Protein AF-A0A538NIA9-F1 (afdb_monomer)

Solvent-accessible surface area (backbone atoms only — not comparable to full-atom values): 10017 Å² total; per-residue (Å²): 138,81,83,81,74,69,55,60,68,59,54,49,49,50,50,51,51,46,49,51,51,24,51,52,50,20,51,52,53,39,53,52,34,58,75,68,68,42,82,85,68,44,65,68,56,37,38,53,54,29,45,55,52,41,53,51,45,63,62,47,46,62,54,48,52,53,49,48,67,73,53,66,77,50,78,76,71,70,52,65,76,64,49,59,64,47,55,62,48,45,53,48,51,21,51,51,49,46,52,52,47,53,53,51,49,47,69,77,29,68,67,52,36,71,77,30,82,47,70,67,5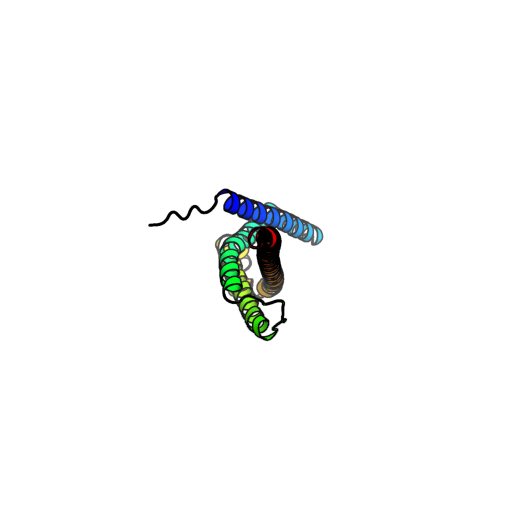7,48,42,70,71,46,42,68,65,50,36,54,53,35,42,51,51,50,50,51,51,52,51,53,53,48,54,50,52,50,52,52,53,49,53,53,48,53,53,51,52,53,51,51,53,50,50,50,54,54,52,60,65,47,55,69,72,76,77,116

Mean predicted aligned error: 12.66 Å

Foldseek 3Di:
DDDPPVVVVVVVVLVVVLLVVLLVQLVVVVVVCVVVVVPVCDSVNSSVLSVLLSVLVVVCLVVLLVVCVVLPQPVVVRPVVSVVVVVVVLLVSLLVSLVVSLVVCCVVPVVNCVVPVDSVVSCVVCVVVSSVVSSVVSVVSSVVSNVVVVVVVVVVVVVVVVVVVVVVVVVVVCVVVVVD

Radius of gyration: 24.02 Å; Cα contacts (8 Å, |Δi|>4): 86; chains: 1; bounding box: 69×44×70 Å

pLDDT: mean 71.38, std 9.99, range [35.0, 88.0]

Secondary structure (DSSP, 8-state):
-------HHHHHHHHHHHHHHHHHHHHHHHHHHHHTT-TT--HHHHHHHHHHHHHHHHHHHHHHHHHHHHS---BTTB-HHHHTTHHHHHHHHHHHHHHHHHHHHHHH-HHHHHH-SSHHHHHHHHHHHHHHHHHHHHHHHHHHHHHHHHHHHHHHHHHHHHHHHHHHHHHHHHGGGG--

Sequence (180 aa):
MGNLKINWRRAALLFGGWTLVSVIFAAISYAAAIGENNKEFGFVSALRLNLVQFYLWAILAPLLFRFSRRFPIEFRPLNLRNLLPYFPALISFAGIHQAIHLTVLWSITPRLRRQFPALIDCYRAYFGFGFYIDLIIASLIVIAVHALLYYQNFRASELAQSSLKAQLAQAQLRIPSLLS

Structure (mmCIF, N/CA/C/O backbone):
data_AF-A0A538NIA9-F1
#
_entry.id   AF-A0A538NIA9-F1
#
loop_
_atom_site.group_PDB
_atom_site.id
_atom_site.type_symbol
_atom_site.label_atom_id
_atom_site.label_alt_id
_atom_site.label_comp_id
_atom_site.label_asym_id
_atom_site.label_entity_id
_atom_site.label_seq_id
_atom_site.pdbx_PDB_ins_code
_atom_site.Cartn_x
_atom_site.Cartn_y
_atom_site.Cartn_z
_atom_site.occupancy
_atom_site.B_iso_or_equiv
_atom_site.auth_seq_id
_atom_site.auth_comp_id
_atom_site.auth_asym_id
_atom_site.auth_atom_id
_atom_site.pdbx_PDB_model_num
ATOM 1 N N . MET A 1 1 ? -17.513 -27.092 7.061 1.00 35.00 1 MET A N 1
ATOM 2 C CA . MET A 1 1 ? -16.696 -26.137 6.276 1.00 35.00 1 MET A CA 1
ATOM 3 C C . MET A 1 1 ? -17.494 -24.848 6.116 1.00 35.00 1 MET A C 1
ATOM 5 O O . MET A 1 1 ? -18.433 -24.808 5.335 1.00 35.00 1 MET A O 1
ATOM 9 N N . GLY A 1 2 ? -17.235 -23.854 6.971 1.00 35.66 2 GLY A N 1
ATOM 10 C CA . GLY A 1 2 ? -18.033 -22.627 7.063 1.00 35.66 2 GLY A CA 1
ATOM 11 C C . GLY A 1 2 ? -17.741 -21.660 5.917 1.00 35.66 2 GLY A C 1
ATOM 12 O O . GLY A 1 2 ? -16.588 -21.322 5.668 1.00 35.66 2 GLY A O 1
ATOM 13 N N . ASN A 1 3 ? -18.800 -21.226 5.236 1.00 37.06 3 ASN A N 1
ATOM 14 C CA . ASN A 1 3 ? -18.791 -20.239 4.161 1.00 37.06 3 ASN A CA 1
ATOM 15 C C . ASN A 1 3 ? -18.048 -18.949 4.568 1.00 37.06 3 ASN A C 1
ATOM 17 O O . ASN A 1 3 ? -18.612 -18.087 5.246 1.00 37.06 3 ASN A O 1
ATOM 21 N N . LEU A 1 4 ? -16.817 -18.766 4.079 1.00 45.28 4 LEU A N 1
ATOM 22 C CA . LEU A 1 4 ? -16.217 -17.443 3.911 1.00 45.28 4 LEU A CA 1
ATOM 23 C C . LEU A 1 4 ? -17.011 -16.703 2.823 1.00 45.28 4 LEU A C 1
ATOM 25 O O . LEU A 1 4 ? -16.588 -16.628 1.671 1.00 45.28 4 LEU A O 1
ATOM 29 N N . LYS A 1 5 ? -18.168 -16.125 3.169 1.00 45.38 5 LYS A N 1
ATOM 30 C CA . LYS A 1 5 ? -18.757 -15.052 2.357 1.00 45.38 5 LYS A CA 1
ATOM 31 C C . LYS A 1 5 ? -17.847 -13.831 2.499 1.00 45.38 5 LYS A C 1
ATOM 33 O O . LYS A 1 5 ? -18.116 -12.917 3.274 1.00 45.38 5 LYS A O 1
ATOM 38 N N . ILE A 1 6 ? -16.717 -13.847 1.790 1.00 58.56 6 ILE A N 1
ATOM 39 C CA . ILE A 1 6 ? -15.931 -12.649 1.511 1.00 58.56 6 ILE A CA 1
ATOM 40 C C . ILE A 1 6 ? -16.921 -11.690 0.861 1.00 58.56 6 ILE A C 1
ATOM 42 O O . ILE A 1 6 ? -17.412 -11.945 -0.235 1.00 58.56 6 ILE A O 1
ATOM 46 N N . ASN A 1 7 ? -17.308 -10.647 1.597 1.00 65.00 7 ASN A N 1
ATOM 47 C CA . ASN A 1 7 ? -1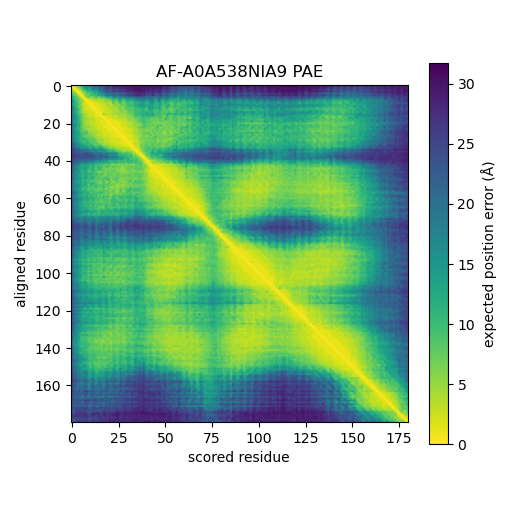8.282 -9.664 1.145 1.00 65.00 7 ASN A CA 1
ATOM 48 C C . ASN A 1 7 ? -17.757 -9.032 -0.145 1.00 65.00 7 ASN A C 1
ATOM 50 O O . ASN A 1 7 ? -16.958 -8.101 -0.092 1.00 65.00 7 ASN A O 1
ATOM 54 N N . TRP A 1 8 ? -18.209 -9.533 -1.294 1.00 62.28 8 TRP A N 1
ATOM 55 C CA . TRP A 1 8 ? -17.728 -9.136 -2.617 1.00 62.28 8 TRP A CA 1
ATOM 56 C C . TRP A 1 8 ? -17.838 -7.626 -2.835 1.00 62.28 8 TRP A C 1
ATOM 58 O O . TRP A 1 8 ? -16.978 -7.021 -3.452 1.00 62.28 8 TRP A O 1
ATOM 68 N N . ARG A 1 9 ? -18.839 -6.985 -2.218 1.00 67.69 9 ARG A N 1
ATOM 69 C CA . ARG A 1 9 ? 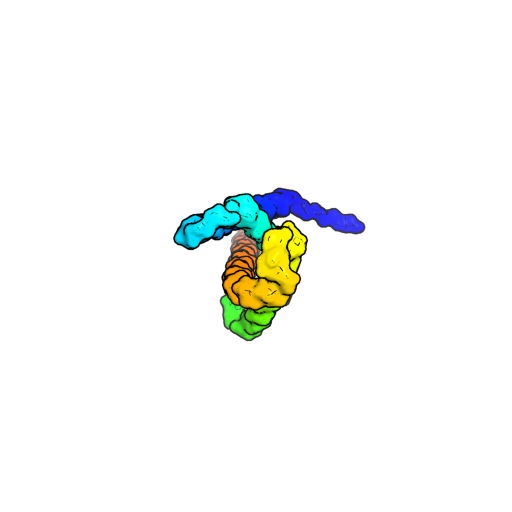-18.975 -5.522 -2.166 1.00 67.69 9 ARG A CA 1
ATOM 70 C C . ARG A 1 9 ? -17.811 -4.832 -1.450 1.00 67.69 9 ARG A C 1
ATOM 72 O O . ARG A 1 9 ? -17.335 -3.810 -1.917 1.00 67.69 9 ARG A O 1
ATOM 79 N N . ARG A 1 10 ? -17.330 -5.386 -0.332 1.00 65.06 10 ARG A N 1
ATOM 80 C CA . ARG A 1 10 ? -16.144 -4.869 0.373 1.00 65.06 10 ARG A CA 1
ATOM 81 C C . ARG A 1 10 ? -14.879 -5.113 -0.439 1.00 65.06 10 ARG A C 1
ATOM 83 O O . ARG A 1 10 ? -14.049 -4.220 -0.510 1.00 65.06 10 ARG A O 1
ATOM 90 N N . ALA A 1 11 ? -14.758 -6.280 -1.072 1.00 65.81 11 ALA A N 1
ATOM 91 C CA . ALA A 1 11 ? -13.650 -6.563 -1.978 1.00 65.81 11 ALA A CA 1
ATOM 92 C C . ALA A 1 11 ? -13.646 -5.592 -3.171 1.00 65.81 11 ALA A C 1
ATOM 94 O O . ALA A 1 11 ? -12.610 -5.018 -3.465 1.00 65.81 11 ALA A O 1
ATOM 95 N N . ALA A 1 12 ? -14.804 -5.328 -3.783 1.00 69.75 12 ALA A N 1
ATOM 96 C CA . ALA A 1 12 ? -14.960 -4.384 -4.887 1.00 69.75 12 ALA A CA 1
ATOM 97 C C . ALA A 1 12 ? -14.698 -2.929 -4.472 1.00 69.75 12 ALA A C 1
ATOM 99 O O . ALA A 1 12 ? -14.074 -2.195 -5.226 1.00 69.75 12 ALA A O 1
ATOM 100 N N . LEU A 1 13 ? -15.117 -2.510 -3.273 1.00 73.88 13 LEU A N 1
ATOM 101 C CA . LEU A 1 13 ? -14.798 -1.179 -2.742 1.00 73.88 13 LEU A CA 1
ATOM 102 C C . LEU A 1 13 ? -13.305 -1.024 -2.446 1.00 73.88 13 LEU A C 1
ATOM 104 O O . LEU A 1 13 ? -12.731 0.012 -2.764 1.00 73.88 13 LEU A O 1
ATOM 108 N N . LEU A 1 14 ? -12.671 -2.052 -1.875 1.00 68.81 14 LEU A N 1
ATOM 109 C CA . LEU A 1 14 ? -11.222 -2.069 -1.676 1.00 68.81 14 LEU A CA 1
ATOM 110 C C . LEU A 1 14 ? -10.506 -2.005 -3.023 1.00 68.81 14 LEU A C 1
ATOM 112 O O . LEU A 1 14 ? -9.641 -1.161 -3.213 1.00 68.81 14 LEU A O 1
ATOM 116 N N . PHE A 1 15 ? -10.908 -2.848 -3.968 1.00 70.94 15 PHE A N 1
ATOM 117 C CA . PHE A 1 15 ? -10.342 -2.899 -5.309 1.00 70.94 15 PHE A CA 1
ATOM 118 C C . PHE A 1 15 ? -10.503 -1.563 -6.039 1.00 70.94 15 PHE A C 1
ATOM 120 O O . PHE A 1 15 ? -9.528 -1.023 -6.550 1.00 70.94 15 PHE A O 1
ATOM 127 N N . GLY A 1 16 ? -11.704 -0.982 -6.024 1.00 72.62 16 GLY A N 1
ATOM 128 C CA . GLY A 1 16 ? -11.986 0.329 -6.608 1.00 72.62 16 GLY A CA 1
ATOM 129 C C . GLY A 1 16 ? -11.195 1.450 -5.936 1.00 72.62 16 GLY A C 1
ATOM 130 O O . GLY A 1 16 ? -10.625 2.285 -6.631 1.00 72.62 16 GLY A O 1
ATOM 131 N N . GLY A 1 17 ? -11.079 1.425 -4.605 1.00 74.19 17 GLY A N 1
ATOM 132 C CA . GLY A 1 17 ? -10.255 2.367 -3.847 1.00 74.19 17 GLY A CA 1
ATOM 133 C C . GLY A 1 17 ? -8.778 2.284 -4.230 1.00 74.19 17 GLY A C 1
ATOM 134 O O . GLY A 1 17 ? -8.184 3.297 -4.587 1.00 74.19 17 GLY A O 1
ATOM 135 N N . TRP A 1 18 ? -8.200 1.079 -4.250 1.00 71.50 18 TRP A N 1
ATOM 136 C CA . TRP A 1 18 ? -6.813 0.856 -4.677 1.00 71.50 18 TRP A CA 1
ATOM 137 C C . TRP A 1 18 ? -6.583 1.253 -6.137 1.00 71.50 18 TRP A C 1
ATOM 139 O O . TRP A 1 18 ? -5.550 1.837 -6.459 1.00 71.50 18 TRP A O 1
ATOM 149 N N . THR A 1 19 ? -7.561 1.004 -7.010 1.00 72.06 19 THR A N 1
ATOM 150 C CA . THR A 1 19 ? -7.493 1.410 -8.421 1.00 72.06 19 THR A CA 1
ATOM 151 C C . THR A 1 19 ? -7.502 2.933 -8.551 1.00 72.06 19 THR A C 1
ATOM 153 O O . THR A 1 19 ? -6.698 3.484 -9.295 1.00 72.06 19 THR A O 1
ATOM 156 N N . LEU A 1 20 ? -8.354 3.631 -7.794 1.00 74.00 20 LEU A N 1
ATOM 157 C CA . LEU A 1 20 ? -8.413 5.093 -7.802 1.00 74.00 20 LEU A CA 1
ATOM 158 C C . LEU A 1 20 ? -7.099 5.708 -7.308 1.00 74.00 20 LEU A C 1
ATOM 160 O O . LEU A 1 20 ? -6.560 6.599 -7.962 1.00 74.00 20 LEU A O 1
ATOM 164 N N . VAL A 1 21 ? -6.551 5.196 -6.201 1.00 74.81 21 VAL A N 1
ATOM 165 C CA . VAL A 1 21 ? -5.247 5.637 -5.682 1.00 74.81 21 VAL A CA 1
ATOM 166 C C . VAL A 1 21 ? -4.153 5.395 -6.726 1.00 74.81 21 VAL A C 1
ATOM 168 O O . VAL A 1 21 ? -3.361 6.298 -6.994 1.00 74.81 21 VAL A O 1
ATOM 171 N N . SER A 1 22 ? -4.164 4.237 -7.393 1.00 73.00 22 SER A N 1
ATOM 172 C CA . SER A 1 22 ? -3.225 3.930 -8.475 1.00 73.00 22 SER A CA 1
ATOM 173 C C . SER A 1 22 ? -3.318 4.889 -9.652 1.00 73.00 22 SER A C 1
ATOM 175 O O . SER A 1 22 ? -2.287 5.240 -10.221 1.00 73.00 22 SER A O 1
ATOM 177 N N . VAL A 1 23 ? -4.523 5.302 -10.040 1.00 73.56 23 VAL A N 1
ATOM 178 C CA . VAL A 1 23 ? -4.724 6.243 -11.149 1.00 73.56 23 VAL A CA 1
ATOM 179 C C . VAL A 1 23 ? -4.256 7.646 -10.763 1.00 73.56 23 VAL A C 1
ATOM 181 O O . VAL A 1 23 ? -3.581 8.297 -11.558 1.00 73.56 23 VAL A O 1
ATOM 184 N N . ILE A 1 24 ? -4.547 8.093 -9.537 1.00 78.81 24 ILE A N 1
ATOM 185 C CA . ILE A 1 24 ? -4.093 9.396 -9.027 1.00 78.81 24 ILE A CA 1
ATOM 186 C C . ILE A 1 24 ? -2.565 9.445 -8.988 1.00 78.81 24 ILE A C 1
ATOM 188 O O . ILE A 1 24 ? -1.965 10.376 -9.520 1.00 78.81 24 ILE A O 1
ATOM 192 N N . PHE A 1 25 ? -1.921 8.427 -8.418 1.00 72.62 25 PHE A N 1
ATOM 193 C CA . PHE A 1 25 ? -0.462 8.372 -8.362 1.00 72.62 25 PHE A CA 1
ATOM 194 C C . PHE A 1 25 ? 0.169 8.223 -9.749 1.00 72.62 25 PHE A C 1
ATOM 196 O O . PHE A 1 25 ? 1.172 8.876 -10.017 1.00 72.62 25 PHE A O 1
ATOM 203 N N . ALA A 1 26 ? -0.448 7.472 -10.668 1.00 73.62 26 ALA A N 1
ATOM 204 C CA . ALA A 1 26 ? -0.002 7.431 -12.061 1.00 73.62 26 ALA A CA 1
ATOM 205 C C . ALA A 1 26 ? -0.049 8.813 -12.726 1.00 73.62 26 ALA A C 1
ATOM 207 O O . ALA A 1 26 ? 0.887 9.174 -13.439 1.00 73.62 26 ALA A O 1
ATOM 208 N N . ALA A 1 27 ? -1.095 9.603 -12.464 1.00 73.25 27 ALA A N 1
ATOM 209 C CA . ALA A 1 27 ? -1.201 10.972 -12.958 1.00 73.25 27 ALA A CA 1
ATOM 210 C C . ALA A 1 27 ? -0.131 11.892 -12.344 1.00 73.25 27 ALA A C 1
ATOM 212 O O . ALA A 1 27 ? 0.491 12.659 -13.076 1.00 73.25 27 ALA A O 1
ATOM 213 N N . ILE A 1 28 ? 0.142 11.772 -11.038 1.00 77.12 28 ILE A N 1
ATOM 214 C CA . ILE A 1 28 ? 1.205 12.530 -10.352 1.00 77.12 28 ILE A CA 1
ATOM 215 C C . ILE A 1 28 ? 2.584 12.165 -10.918 1.00 77.12 28 ILE A C 1
ATOM 217 O O . ILE A 1 28 ? 3.354 13.055 -11.272 1.00 77.12 28 ILE A O 1
ATOM 221 N N . SER A 1 29 ? 2.891 10.871 -11.058 1.00 69.50 29 SER A N 1
ATOM 222 C CA . SER A 1 29 ? 4.156 10.407 -11.643 1.00 69.50 29 SER A CA 1
ATOM 223 C C . SER A 1 29 ? 4.319 10.866 -13.091 1.00 69.50 29 SER A C 1
ATOM 225 O O . SER A 1 29 ? 5.414 11.242 -13.497 1.00 69.50 29 SER A O 1
ATOM 227 N N . TYR A 1 30 ? 3.239 10.858 -13.874 1.00 72.19 30 TYR A N 1
ATOM 228 C CA . TYR A 1 30 ? 3.261 11.346 -15.250 1.00 72.19 30 TYR A CA 1
ATOM 229 C C . TYR A 1 30 ? 3.491 12.863 -15.321 1.00 72.19 30 TYR A C 1
ATOM 231 O O . TYR A 1 30 ? 4.305 13.319 -16.122 1.00 72.19 30 TYR A O 1
ATOM 239 N N . ALA A 1 31 ? 2.841 13.639 -14.450 1.00 74.25 31 ALA A N 1
ATOM 240 C CA . ALA A 1 31 ? 3.062 15.080 -14.351 1.00 74.25 31 ALA A CA 1
ATOM 241 C C . ALA A 1 31 ? 4.511 15.411 -13.951 1.00 74.25 31 ALA A C 1
ATOM 243 O O . ALA A 1 31 ? 5.119 16.302 -14.543 1.00 74.25 31 ALA A O 1
ATOM 244 N N . ALA A 1 32 ? 5.089 14.653 -13.012 1.00 67.88 32 ALA A N 1
ATOM 245 C CA . ALA A 1 32 ? 6.496 14.779 -12.635 1.00 67.88 32 ALA A CA 1
ATOM 246 C C . ALA A 1 32 ? 7.438 14.465 -13.815 1.00 67.88 32 ALA A C 1
ATOM 248 O O . ALA A 1 32 ? 8.357 15.232 -14.089 1.00 67.88 32 ALA A O 1
ATOM 249 N N . ALA A 1 33 ? 7.158 13.400 -14.576 1.00 64.69 33 ALA A N 1
ATOM 250 C CA . ALA A 1 33 ? 7.964 13.011 -15.735 1.00 64.69 33 ALA A CA 1
ATOM 251 C C . ALA A 1 33 ? 7.913 14.033 -16.889 1.00 64.69 33 ALA A C 1
ATOM 253 O O . ALA A 1 33 ? 8.916 14.239 -17.577 1.00 64.69 33 ALA A O 1
ATOM 254 N N . ILE A 1 34 ? 6.767 14.698 -17.093 1.00 67.25 34 ILE A N 1
ATOM 255 C CA . ILE A 1 34 ? 6.651 15.822 -18.038 1.00 67.25 34 ILE A CA 1
ATOM 256 C C . ILE A 1 34 ? 7.497 17.010 -17.566 1.00 67.25 34 ILE A C 1
ATOM 258 O O . ILE A 1 34 ? 8.186 17.619 -18.385 1.00 67.25 34 ILE A O 1
ATOM 262 N N . GLY A 1 35 ? 7.469 17.322 -16.265 1.00 61.91 35 GLY A N 1
ATOM 263 C CA . GLY A 1 35 ? 8.274 18.396 -15.674 1.00 61.91 35 GLY A CA 1
ATOM 264 C C . GLY A 1 35 ? 9.782 18.190 -15.855 1.00 61.91 35 GLY A C 1
ATOM 265 O O . GLY A 1 35 ? 10.508 19.150 -16.095 1.00 61.91 35 GLY A O 1
ATOM 266 N N . GLU A 1 36 ? 10.240 16.937 -15.834 1.00 62.91 36 GLU A N 1
ATOM 267 C CA . GLU A 1 36 ? 11.640 16.551 -16.072 1.00 62.91 36 GLU A CA 1
ATOM 268 C C . GLU A 1 36 ? 12.010 16.407 -17.564 1.00 62.91 36 GLU A C 1
ATOM 270 O O . GLU A 1 36 ? 13.123 15.996 -17.889 1.00 62.91 36 GLU A O 1
ATOM 275 N N . ASN A 1 37 ? 11.113 16.759 -18.497 1.00 58.75 37 ASN A N 1
ATOM 276 C CA . ASN A 1 37 ? 11.331 16.673 -19.951 1.00 58.75 37 ASN A CA 1
ATOM 277 C C . ASN A 1 37 ? 11.615 15.242 -20.471 1.00 58.75 37 ASN A C 1
ATOM 279 O O . ASN A 1 37 ? 12.116 15.050 -21.584 1.00 58.75 37 ASN A O 1
ATOM 283 N N . ASN A 1 38 ? 11.245 14.220 -19.693 1.00 57.72 38 ASN A N 1
ATOM 284 C CA . ASN A 1 38 ? 11.459 12.809 -20.008 1.00 57.72 38 ASN A CA 1
ATOM 285 C C . ASN A 1 38 ? 10.352 12.285 -20.942 1.00 57.72 38 ASN A C 1
ATOM 287 O O . ASN A 1 38 ? 9.453 11.538 -20.550 1.00 57.72 38 ASN A O 1
ATOM 291 N N . LYS A 1 39 ? 10.422 12.673 -22.223 1.00 53.81 39 LYS A N 1
ATOM 292 C CA . LYS A 1 39 ? 9.434 12.315 -23.266 1.00 53.81 39 LYS A CA 1
ATOM 293 C C . LYS A 1 39 ? 9.292 10.809 -23.522 1.00 53.81 39 LYS A C 1
ATOM 295 O O . LYS A 1 39 ? 8.320 10.385 -24.143 1.00 53.81 39 LYS A O 1
ATOM 300 N N . GLU A 1 40 ? 10.226 9.991 -23.043 1.00 55.69 40 GLU A N 1
ATOM 301 C CA . GLU A 1 40 ? 10.172 8.532 -23.188 1.00 55.69 40 GLU A CA 1
ATOM 302 C C . GLU A 1 40 ? 9.281 7.838 -22.142 1.00 55.69 40 GLU A C 1
ATOM 304 O O . GLU A 1 40 ? 8.913 6.667 -22.316 1.00 55.69 40 GLU A O 1
ATOM 309 N N . PHE A 1 41 ? 8.888 8.545 -21.075 1.00 60.81 41 PHE A N 1
ATOM 310 C CA . PHE A 1 41 ? 8.054 7.996 -20.008 1.00 60.81 41 PHE A CA 1
ATOM 311 C C . PHE A 1 41 ? 6.562 8.155 -20.334 1.00 60.81 41 PHE A C 1
ATOM 313 O O . PHE A 1 41 ? 5.873 9.072 -19.893 1.00 60.81 41 PHE A O 1
ATOM 320 N N . GLY A 1 42 ? 6.047 7.246 -21.164 1.00 68.12 42 GLY A N 1
ATOM 321 C CA . GLY A 1 42 ? 4.634 7.246 -21.549 1.00 68.12 42 GLY A CA 1
ATOM 322 C C . GLY A 1 42 ? 3.685 6.994 -20.368 1.00 68.12 42 GLY A C 1
ATOM 323 O O . GLY A 1 42 ? 3.979 6.194 -19.478 1.00 68.12 42 GLY A O 1
ATOM 324 N N . PHE A 1 43 ? 2.494 7.604 -20.409 1.00 68.44 43 PHE A N 1
ATOM 325 C CA . PHE A 1 43 ? 1.427 7.429 -19.410 1.00 68.44 43 PHE A CA 1
ATOM 326 C C . PHE A 1 43 ? 1.093 5.951 -19.137 1.00 68.44 43 PHE A C 1
ATOM 328 O O . PHE A 1 43 ? 0.881 5.554 -17.997 1.00 68.44 43 PHE A O 1
ATOM 335 N N . VAL A 1 44 ? 1.125 5.102 -20.170 1.00 71.19 44 VAL A N 1
ATOM 336 C CA . VAL A 1 44 ? 0.882 3.652 -20.044 1.00 71.19 44 VAL A CA 1
ATOM 337 C C . VAL A 1 44 ? 1.957 2.959 -19.199 1.00 71.19 44 VAL A C 1
ATOM 339 O O . VAL A 1 44 ? 1.641 2.062 -18.417 1.00 71.19 44 VAL A O 1
ATOM 342 N N . SER A 1 45 ? 3.219 3.374 -19.327 1.00 69.06 45 SER A N 1
ATOM 343 C CA . SER A 1 45 ? 4.318 2.848 -18.510 1.00 69.06 45 SER A CA 1
ATOM 344 C C . SER A 1 45 ? 4.155 3.275 -17.052 1.00 69.06 45 SER A C 1
ATOM 346 O O . SER A 1 45 ? 4.251 2.430 -16.163 1.00 69.06 45 SER A O 1
ATOM 348 N N . ALA A 1 46 ? 3.816 4.548 -16.812 1.00 70.12 46 ALA A N 1
ATOM 349 C CA . ALA A 1 46 ? 3.522 5.070 -15.476 1.00 70.12 46 ALA A CA 1
ATOM 350 C C . ALA A 1 46 ? 2.320 4.360 -14.829 1.00 70.12 46 ALA A C 1
ATOM 352 O O . ALA A 1 46 ? 2.366 4.006 -13.651 1.00 70.12 46 ALA A O 1
ATOM 353 N N . LEU A 1 47 ? 1.266 4.087 -15.603 1.00 74.81 47 LEU A N 1
ATOM 354 C CA . LEU A 1 47 ? 0.091 3.366 -15.125 1.00 74.81 47 LEU A CA 1
ATOM 355 C C . LEU A 1 47 ? 0.420 1.910 -14.778 1.00 74.81 47 LEU A C 1
ATOM 357 O O . LEU A 1 47 ? 0.009 1.442 -13.722 1.00 74.81 47 LEU A O 1
ATOM 361 N N . ARG A 1 48 ? 1.183 1.196 -15.619 1.00 75.81 48 ARG A N 1
ATOM 362 C CA . ARG A 1 48 ? 1.615 -0.183 -15.321 1.00 75.81 48 ARG A CA 1
ATOM 363 C C . ARG A 1 48 ? 2.459 -0.257 -14.053 1.00 75.81 48 ARG A C 1
ATOM 365 O O . ARG A 1 48 ? 2.217 -1.138 -13.237 1.00 75.81 48 ARG A O 1
ATOM 372 N N . LEU A 1 49 ? 3.405 0.666 -13.889 1.00 74.12 49 LEU A N 1
ATOM 373 C CA . LEU A 1 49 ? 4.232 0.783 -12.686 1.00 74.12 49 LEU A CA 1
ATOM 374 C C . LEU A 1 49 ? 3.375 0.934 -11.431 1.00 74.12 49 LEU A C 1
ATOM 376 O O . LEU A 1 49 ? 3.467 0.129 -10.509 1.00 74.12 49 LEU A O 1
ATOM 380 N N . ASN A 1 50 ? 2.482 1.924 -11.442 1.00 76.06 50 ASN A N 1
ATOM 381 C CA . ASN A 1 50 ? 1.610 2.189 -10.307 1.00 76.06 50 ASN A CA 1
ATOM 382 C C . ASN A 1 50 ? 0.650 1.021 -10.050 1.00 76.06 50 ASN A C 1
ATOM 384 O O . ASN A 1 50 ? 0.482 0.619 -8.906 1.00 76.06 50 ASN A O 1
ATOM 388 N N . LEU A 1 51 ? 0.089 0.396 -11.089 1.00 79.06 51 LEU A N 1
ATOM 389 C CA . LEU A 1 51 ? -0.764 -0.780 -10.914 1.00 79.06 51 LEU A CA 1
ATOM 390 C C . LEU A 1 51 ? -0.020 -1.908 -10.194 1.00 79.06 51 LEU A C 1
ATOM 392 O O . LEU A 1 51 ? -0.539 -2.438 -9.217 1.00 79.06 51 LEU A O 1
ATOM 396 N N . VAL A 1 52 ? 1.198 -2.260 -10.612 1.00 81.62 52 VAL A N 1
ATOM 397 C CA . VAL A 1 52 ? 1.963 -3.318 -9.930 1.00 81.62 52 VAL A CA 1
ATOM 398 C C . VAL A 1 52 ? 2.237 -2.935 -8.472 1.00 81.62 52 VAL A C 1
ATOM 400 O O . VAL A 1 52 ? 1.997 -3.758 -7.589 1.00 81.62 52 VAL A O 1
ATOM 403 N N . GLN A 1 53 ? 2.640 -1.687 -8.210 1.00 79.38 53 GLN A N 1
ATOM 404 C CA . GLN A 1 53 ? 2.851 -1.158 -6.857 1.00 79.38 53 GLN A CA 1
ATOM 405 C C . GLN A 1 53 ? 1.593 -1.307 -5.982 1.00 79.38 53 GLN A C 1
ATOM 407 O O . GLN A 1 53 ? 1.633 -1.894 -4.901 1.00 79.38 53 GLN A O 1
ATOM 412 N N . PHE A 1 54 ? 0.447 -0.807 -6.444 1.00 78.75 54 PHE A N 1
ATOM 413 C CA . PHE A 1 54 ? -0.773 -0.778 -5.638 1.00 78.75 54 PHE A CA 1
ATOM 414 C C . PHE A 1 54 ? -1.426 -2.151 -5.489 1.00 78.75 54 PHE A C 1
ATOM 416 O O . PHE A 1 54 ? -2.020 -2.428 -4.447 1.00 78.75 54 PHE A O 1
ATOM 423 N N . TYR A 1 55 ? -1.291 -3.044 -6.471 1.00 80.38 55 TYR A N 1
ATOM 424 C CA . TYR A 1 55 ? -1.759 -4.424 -6.329 1.00 80.38 55 TYR A CA 1
ATOM 425 C C . TYR A 1 55 ? -0.885 -5.242 -5.374 1.00 80.38 55 TYR A C 1
ATOM 427 O O . TYR A 1 55 ? -1.425 -6.047 -4.613 1.00 80.38 55 TYR A O 1
ATOM 435 N N . LEU A 1 56 ? 0.435 -5.020 -5.349 1.00 81.94 56 LEU A N 1
ATOM 436 C CA . LEU A 1 56 ? 1.294 -5.593 -4.307 1.00 81.94 56 LEU A CA 1
ATOM 437 C C . LEU A 1 56 ? 0.845 -5.114 -2.924 1.00 81.94 56 LEU A C 1
ATOM 439 O O . LEU A 1 56 ? 0.656 -5.932 -2.018 1.00 81.94 56 LEU A O 1
ATOM 443 N N . TRP A 1 57 ? 0.594 -3.811 -2.776 1.00 80.44 57 TRP A N 1
ATOM 444 C CA . TRP A 1 57 ? 0.034 -3.255 -1.549 1.00 80.44 57 TRP A CA 1
ATOM 445 C C . TRP A 1 57 ? -1.340 -3.833 -1.209 1.00 80.44 57 TRP A C 1
ATOM 447 O O . TRP A 1 57 ? -1.592 -4.107 -0.041 1.00 80.44 57 TRP A O 1
ATOM 457 N N . ALA A 1 58 ? -2.204 -4.120 -2.183 1.00 77.62 58 ALA A N 1
ATOM 458 C CA . ALA A 1 58 ? -3.492 -4.769 -1.933 1.00 77.62 58 ALA A CA 1
ATOM 459 C C . ALA A 1 58 ? -3.347 -6.189 -1.346 1.00 77.62 58 ALA A C 1
ATOM 461 O O . ALA A 1 58 ? -4.209 -6.620 -0.578 1.00 77.62 58 ALA A O 1
ATOM 462 N N . ILE A 1 59 ? -2.255 -6.898 -1.656 1.00 81.50 59 ILE A N 1
ATOM 463 C CA . ILE A 1 59 ? -1.923 -8.212 -1.078 1.00 81.50 59 ILE A CA 1
ATOM 464 C C . ILE A 1 59 ? -1.253 -8.060 0.298 1.00 81.50 59 ILE A C 1
ATOM 466 O O . ILE A 1 59 ? -1.552 -8.826 1.217 1.00 81.50 59 ILE A O 1
ATOM 470 N N . LEU A 1 60 ? -0.386 -7.059 0.478 1.00 79.19 60 LEU A N 1
ATOM 471 C CA . LEU A 1 60 ? 0.303 -6.797 1.752 1.00 79.19 60 LEU A CA 1
ATOM 472 C C . LEU A 1 60 ? -0.603 -6.152 2.813 1.00 79.19 60 LEU A C 1
ATOM 474 O O . LEU A 1 60 ? -0.469 -6.445 4.000 1.00 79.19 60 LEU A O 1
ATOM 478 N N . ALA A 1 61 ? -1.550 -5.309 2.408 1.00 74.00 61 ALA A N 1
ATOM 479 C CA . ALA A 1 61 ? -2.474 -4.591 3.282 1.00 74.00 61 ALA A CA 1
ATOM 480 C C . ALA A 1 61 ? -3.285 -5.502 4.222 1.00 74.00 61 ALA A C 1
ATOM 482 O O . ALA A 1 61 ? -3.348 -5.197 5.413 1.00 74.00 61 ALA A O 1
ATOM 483 N N . PRO A 1 62 ? -3.885 -6.631 3.787 1.00 75.12 62 PRO A N 1
ATOM 484 C CA . PRO A 1 62 ? -4.547 -7.552 4.711 1.00 75.12 62 PRO A CA 1
ATOM 485 C C . PRO A 1 62 ? -3.564 -8.226 5.679 1.00 75.12 62 PRO A C 1
ATOM 487 O O . PRO A 1 62 ? -3.952 -8.542 6.808 1.00 75.12 62 PRO A O 1
ATOM 490 N N . LEU A 1 63 ? -2.301 -8.420 5.280 1.00 77.62 63 LEU A N 1
ATOM 491 C CA . LEU A 1 63 ? -1.245 -8.901 6.176 1.00 77.62 63 LEU A CA 1
ATOM 492 C C . LEU A 1 63 ? -0.951 -7.866 7.269 1.00 77.62 63 LEU A C 1
ATOM 494 O O . LEU A 1 63 ? -0.939 -8.209 8.450 1.00 77.62 63 LEU A O 1
ATOM 498 N N . LEU A 1 64 ? -0.815 -6.596 6.880 1.00 73.19 64 LEU A N 1
ATOM 499 C CA . LEU A 1 64 ? -0.678 -5.459 7.791 1.00 73.19 64 LEU A CA 1
ATOM 500 C C . LEU A 1 64 ? -1.881 -5.314 8.713 1.00 73.19 64 LEU A C 1
ATOM 502 O O . LEU A 1 64 ? -1.707 -5.152 9.912 1.00 73.19 64 LEU A O 1
ATOM 506 N N . PHE A 1 65 ? -3.099 -5.471 8.200 1.00 71.31 65 PHE A N 1
ATOM 507 C CA . PHE A 1 65 ? -4.308 -5.436 9.018 1.00 71.31 65 PHE A CA 1
ATOM 508 C C . PHE A 1 65 ? -4.314 -6.546 10.080 1.00 71.31 65 PHE A C 1
ATOM 510 O O . PHE A 1 65 ? -4.674 -6.309 11.236 1.00 71.31 65 PHE A O 1
ATOM 517 N N . ARG A 1 66 ? -3.889 -7.765 9.718 1.00 73.00 66 ARG A N 1
ATOM 518 C CA . ARG A 1 66 ? -3.719 -8.865 10.683 1.00 73.00 66 ARG A CA 1
ATOM 519 C C . ARG A 1 66 ? -2.616 -8.570 11.696 1.00 73.00 66 ARG A C 1
ATOM 521 O O . ARG A 1 66 ? -2.801 -8.874 12.872 1.00 73.00 66 ARG A O 1
ATOM 528 N N . PHE A 1 67 ? -1.510 -7.973 11.258 1.00 72.75 67 PHE A N 1
ATOM 529 C CA . PHE A 1 67 ? -0.415 -7.571 12.135 1.00 72.75 67 PHE A CA 1
ATOM 530 C C . PHE A 1 67 ? -0.868 -6.497 13.135 1.00 72.75 67 PHE A C 1
ATOM 532 O O . PHE A 1 67 ? -0.701 -6.680 14.340 1.00 72.75 67 PHE A O 1
ATOM 539 N N . SER A 1 68 ? -1.552 -5.450 12.666 1.00 67.69 68 SER A N 1
ATOM 540 C CA . SER A 1 68 ? -2.097 -4.381 13.509 1.00 67.69 68 SER A CA 1
ATOM 541 C C . SER A 1 68 ? -3.154 -4.874 14.493 1.00 67.69 68 SER A C 1
ATOM 543 O O . SER A 1 68 ? -3.213 -4.406 15.624 1.00 67.69 68 SER A O 1
ATOM 545 N N . ARG A 1 69 ?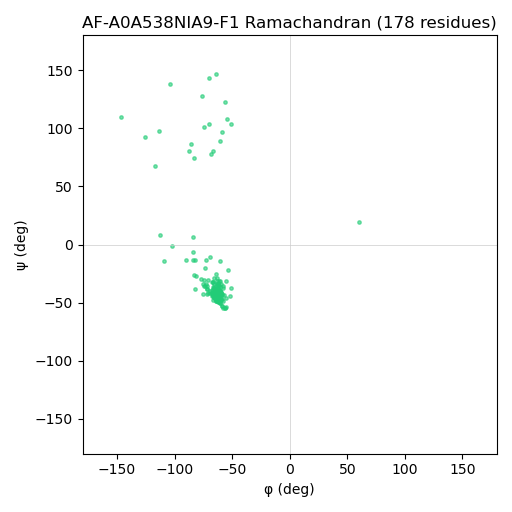 -3.960 -5.873 14.111 1.00 66.94 69 ARG A N 1
ATOM 546 C CA . ARG A 1 69 ? -4.880 -6.536 15.050 1.00 66.94 69 ARG A CA 1
ATOM 547 C C . ARG A 1 69 ? -4.165 -7.339 16.134 1.00 66.94 69 ARG A C 1
ATOM 549 O O . ARG A 1 69 ? -4.717 -7.479 17.219 1.00 66.94 69 ARG A O 1
ATOM 556 N N . ARG A 1 70 ? -2.996 -7.917 15.836 1.00 69.00 70 ARG A N 1
ATOM 557 C CA . ARG A 1 70 ? -2.219 -8.713 16.799 1.00 69.00 70 ARG A CA 1
ATOM 558 C C . ARG A 1 70 ? -1.463 -7.831 17.792 1.00 69.00 70 ARG A C 1
ATOM 560 O O . ARG A 1 70 ? -1.277 -8.246 18.929 1.00 69.00 70 ARG A O 1
ATOM 567 N N . PHE A 1 71 ? -1.079 -6.628 17.372 1.00 63.81 71 PHE A N 1
ATOM 568 C CA . PHE A 1 71 ? -0.435 -5.621 18.212 1.00 63.81 71 PHE A CA 1
ATOM 569 C C . PHE A 1 71 ? -1.314 -4.372 18.330 1.00 63.81 71 PHE A C 1
ATOM 571 O O . PHE A 1 71 ? -0.952 -3.332 17.785 1.00 63.81 71 PHE A O 1
ATOM 578 N N . PRO A 1 72 ? -2.478 -4.437 18.997 1.00 60.09 72 PRO A N 1
ATOM 579 C CA . PRO A 1 72 ? -3.345 -3.273 19.115 1.00 60.09 72 PRO A CA 1
ATOM 580 C C . PRO A 1 72 ? -2.575 -2.106 19.749 1.00 60.09 72 PRO A C 1
ATOM 582 O O . PRO A 1 72 ? -2.014 -2.235 20.840 1.00 60.09 72 PRO A O 1
ATOM 585 N N . ILE A 1 73 ? -2.515 -0.971 19.046 1.00 58.47 73 ILE A N 1
ATOM 586 C CA . ILE A 1 73 ? -2.031 0.277 19.635 1.00 58.47 73 ILE A CA 1
ATOM 587 C C . ILE A 1 73 ? -3.147 0.784 20.543 1.00 58.47 73 ILE A C 1
ATOM 589 O O . ILE A 1 73 ? -4.154 1.330 20.088 1.00 58.47 73 ILE A O 1
ATOM 593 N N . GLU A 1 74 ? -2.985 0.566 21.843 1.00 55.94 74 GLU A N 1
ATOM 594 C CA . GLU A 1 74 ? -3.827 1.192 22.852 1.00 55.94 74 GLU A CA 1
ATOM 595 C C . GLU A 1 74 ? -3.487 2.686 22.893 1.00 55.94 74 GLU A C 1
ATOM 597 O O . GLU A 1 74 ? -2.454 3.106 23.407 1.00 55.94 74 GLU A O 1
ATOM 602 N N . PHE A 1 75 ? -4.359 3.510 22.308 1.00 55.72 75 PHE A N 1
ATOM 603 C CA . PHE A 1 75 ? -4.238 4.972 22.368 1.00 55.72 75 PHE A CA 1
ATOM 604 C C . PHE A 1 75 ? -4.504 5.529 23.777 1.00 55.72 75 PHE A C 1
ATOM 606 O O . PHE A 1 75 ? -4.261 6.707 24.030 1.00 55.72 75 PHE A O 1
ATOM 613 N N . ARG A 1 76 ? -5.009 4.713 24.712 1.00 48.88 76 ARG A N 1
ATOM 614 C CA . ARG A 1 76 ? -5.255 5.118 26.099 1.00 48.88 76 ARG A CA 1
ATOM 615 C C . ARG A 1 76 ? -5.023 3.947 27.063 1.00 48.88 76 ARG A C 1
ATOM 617 O O . ARG A 1 76 ? -5.864 3.053 27.085 1.00 48.88 76 ARG A O 1
ATOM 624 N N . PRO A 1 77 ? -3.959 3.979 27.887 1.00 52.47 77 PRO A N 1
ATOM 625 C CA . PRO A 1 77 ? -2.824 4.918 27.873 1.00 52.47 77 PRO A CA 1
ATOM 626 C C . PRO A 1 77 ? -1.900 4.690 26.659 1.00 52.47 77 PRO A C 1
ATOM 628 O O . PRO A 1 77 ? -1.688 3.549 26.271 1.00 52.47 77 PRO A O 1
ATOM 631 N N . LEU A 1 78 ? -1.339 5.765 26.077 1.00 55.28 78 LEU A N 1
ATOM 632 C CA . LEU A 1 78 ? -0.386 5.712 24.952 1.00 55.28 78 LEU A CA 1
ATOM 633 C C . LEU A 1 78 ? 0.873 4.930 25.344 1.00 55.28 78 LEU A C 1
ATOM 635 O O . LEU A 1 78 ? 1.855 5.492 25.834 1.00 55.28 78 LEU A O 1
ATOM 639 N N . ASN A 1 79 ? 0.855 3.622 25.126 1.00 56.72 79 ASN A N 1
ATOM 640 C CA . ASN A 1 79 ? 1.987 2.778 25.459 1.00 56.72 79 ASN A CA 1
ATOM 641 C C . ASN A 1 79 ? 2.972 2.792 24.282 1.00 56.72 79 ASN A C 1
ATOM 643 O O . ASN A 1 79 ? 2.928 1.939 23.396 1.00 56.72 79 ASN A O 1
ATOM 647 N N . LEU A 1 80 ? 3.874 3.784 24.260 1.00 58.84 80 LEU A N 1
ATOM 648 C CA . LEU A 1 80 ? 4.937 3.928 23.246 1.00 58.84 80 LEU A CA 1
ATOM 649 C C . LEU A 1 80 ? 5.800 2.657 23.109 1.00 58.84 80 LEU A C 1
ATOM 651 O O . LEU A 1 80 ? 6.383 2.397 22.058 1.00 58.84 80 LEU A O 1
ATOM 655 N N . ARG A 1 81 ? 5.819 1.811 24.145 1.00 59.16 81 ARG A N 1
ATOM 656 C CA . ARG A 1 81 ? 6.452 0.486 24.137 1.00 59.16 81 ARG A CA 1
ATOM 657 C C . ARG A 1 81 ? 5.842 -0.471 23.104 1.00 59.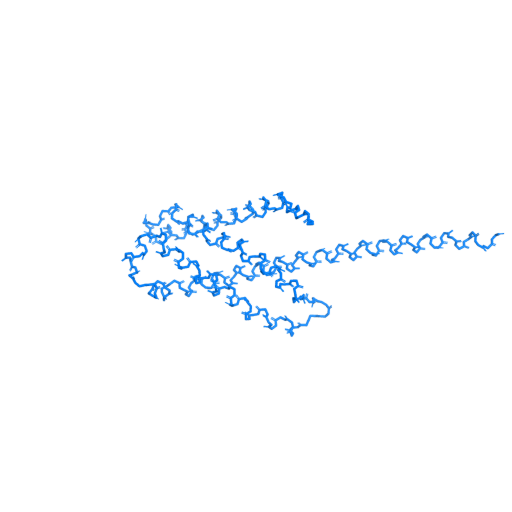16 81 ARG A C 1
ATOM 659 O O . ARG A 1 81 ? 6.572 -1.273 22.530 1.00 59.16 81 ARG A O 1
ATOM 666 N N . ASN A 1 82 ? 4.547 -0.340 22.811 1.00 62.94 82 ASN A N 1
ATOM 667 C CA . ASN A 1 82 ? 3.857 -1.112 21.774 1.00 62.94 82 ASN A CA 1
ATOM 668 C C . ASN A 1 82 ? 4.017 -0.509 20.371 1.00 62.94 82 ASN A C 1
ATOM 670 O O . ASN A 1 82 ? 3.742 -1.202 19.398 1.00 62.94 82 ASN A O 1
ATOM 674 N N . LEU A 1 83 ? 4.497 0.736 20.247 1.00 65.19 83 LEU A N 1
ATOM 675 C CA . LEU A 1 83 ? 4.868 1.366 18.970 1.00 65.19 83 LEU A CA 1
ATOM 676 C C . LEU A 1 83 ? 6.269 0.950 18.499 1.00 65.19 83 LEU A C 1
ATOM 678 O O . LEU A 1 83 ? 6.526 0.905 17.299 1.00 65.19 83 LEU A O 1
ATOM 682 N N . LEU A 1 84 ? 7.161 0.585 19.422 1.00 70.56 84 LEU A N 1
ATOM 683 C CA . LEU A 1 84 ? 8.509 0.110 19.099 1.00 70.56 84 LEU A CA 1
ATOM 684 C C . LEU A 1 84 ? 8.551 -1.037 18.068 1.00 70.56 84 LEU A C 1
ATOM 686 O O . LEU A 1 84 ? 9.350 -0.937 17.142 1.00 70.56 84 LEU A O 1
ATOM 690 N N . PRO A 1 85 ? 7.705 -2.088 18.147 1.00 71.50 85 PRO A N 1
ATOM 691 C CA . PRO A 1 85 ? 7.681 -3.152 17.139 1.00 71.50 85 PRO A CA 1
ATOM 692 C C . PRO A 1 85 ? 7.065 -2.731 15.795 1.00 71.50 85 PRO A C 1
ATOM 694 O O . PRO A 1 85 ? 7.250 -3.437 14.803 1.00 71.50 85 PRO A O 1
ATOM 697 N N . TYR A 1 86 ? 6.379 -1.584 15.712 1.00 72.44 86 TYR A N 1
ATOM 698 C CA . TYR A 1 86 ? 5.829 -1.096 14.445 1.00 72.44 86 TYR A CA 1
ATOM 699 C C . TYR A 1 86 ? 6.896 -0.553 13.509 1.00 72.44 86 TYR A C 1
ATOM 701 O O . TYR A 1 86 ? 6.786 -0.777 12.311 1.00 72.44 86 TYR A O 1
ATOM 709 N N . PHE A 1 87 ? 7.940 0.097 14.024 1.00 76.81 87 PHE A N 1
ATOM 710 C CA . PHE A 1 87 ? 9.057 0.577 13.207 1.00 76.81 87 PHE A CA 1
ATOM 711 C C . PHE A 1 87 ? 9.754 -0.541 12.410 1.00 76.81 87 PHE A C 1
ATOM 713 O O . PHE A 1 87 ? 9.809 -0.434 11.183 1.00 76.81 87 PHE A O 1
ATOM 720 N N . PRO A 1 88 ? 10.235 -1.638 13.031 1.00 80.94 88 PRO A N 1
ATOM 721 C CA . PRO A 1 88 ? 10.862 -2.726 12.292 1.00 80.94 88 PRO A CA 1
ATOM 722 C C . PRO A 1 88 ? 9.860 -3.459 11.401 1.00 80.94 88 PRO A C 1
ATOM 724 O O . PRO A 1 88 ? 10.237 -3.890 10.314 1.00 80.94 88 PRO A O 1
ATOM 727 N N . ALA A 1 89 ? 8.585 -3.559 11.798 1.00 79.75 89 ALA A N 1
ATOM 728 C CA . ALA A 1 89 ? 7.547 -4.098 10.925 1.00 79.75 89 ALA A CA 1
ATOM 729 C C . ALA A 1 89 ? 7.366 -3.230 9.672 1.00 79.75 89 ALA A C 1
ATOM 731 O O . ALA A 1 89 ? 7.401 -3.766 8.571 1.00 79.75 89 ALA A O 1
ATOM 732 N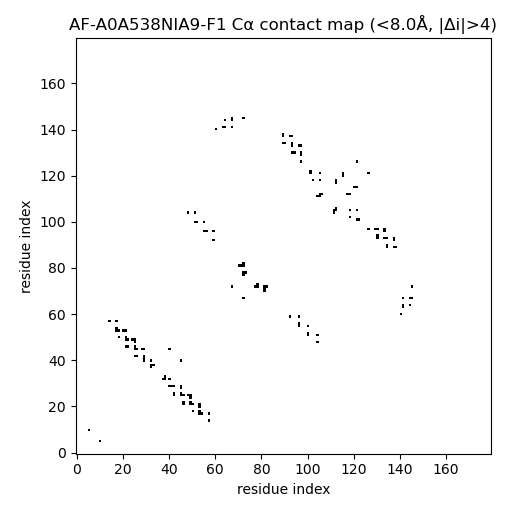 N . LEU A 1 90 ? 7.240 -1.906 9.810 1.00 80.12 90 LEU A N 1
ATOM 733 C CA . LEU A 1 90 ? 7.089 -0.980 8.686 1.00 80.12 90 LEU A CA 1
ATOM 734 C C . LEU A 1 90 ? 8.275 -1.063 7.730 1.00 80.12 90 LEU A C 1
ATOM 736 O O . LEU A 1 90 ? 8.081 -1.193 6.527 1.00 80.12 90 LEU A O 1
ATOM 740 N N . ILE A 1 91 ? 9.490 -1.041 8.282 1.00 85.12 91 ILE A N 1
ATOM 741 C CA . ILE A 1 91 ? 10.734 -1.159 7.518 1.00 85.12 91 ILE A CA 1
ATOM 742 C C . ILE A 1 91 ? 10.785 -2.507 6.796 1.00 85.12 91 ILE A C 1
ATOM 744 O O . ILE A 1 91 ? 11.125 -2.555 5.617 1.00 85.12 91 ILE A O 1
ATOM 748 N N . SER A 1 92 ? 10.397 -3.594 7.468 1.00 85.00 92 SER A N 1
ATOM 749 C CA . SER A 1 92 ? 10.359 -4.930 6.864 1.00 85.00 92 SER A CA 1
ATOM 750 C C . SER A 1 92 ? 9.321 -5.009 5.747 1.00 85.00 92 SER A C 1
ATOM 752 O O . SER A 1 92 ? 9.631 -5.494 4.665 1.00 85.00 92 SER A O 1
ATOM 754 N N . PHE A 1 93 ? 8.104 -4.502 5.965 1.00 84.44 93 PHE A N 1
ATOM 755 C CA . PHE A 1 93 ? 7.045 -4.499 4.956 1.00 84.44 93 P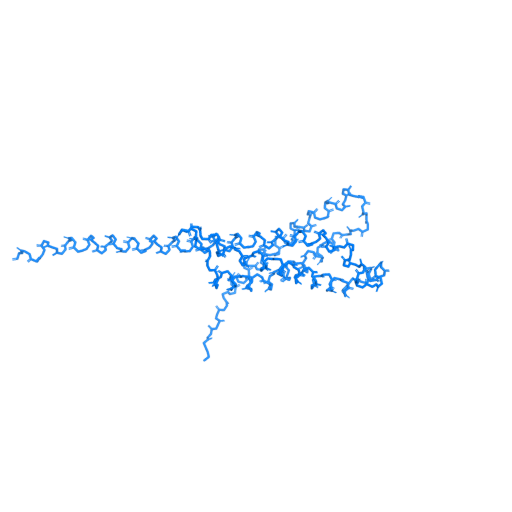HE A CA 1
ATOM 756 C C . PHE A 1 93 ? 7.402 -3.619 3.757 1.00 84.44 93 PHE A C 1
ATOM 758 O O . PHE A 1 93 ? 7.245 -4.076 2.630 1.00 84.44 93 PHE A O 1
ATOM 765 N N . ALA A 1 94 ? 7.927 -2.412 3.983 1.00 85.50 94 ALA A N 1
ATOM 766 C CA . ALA A 1 94 ? 8.392 -1.525 2.919 1.00 85.50 94 ALA A CA 1
ATOM 767 C C . ALA A 1 94 ? 9.571 -2.142 2.151 1.00 85.50 94 ALA A C 1
ATOM 769 O O . ALA A 1 94 ? 9.580 -2.129 0.925 1.00 85.50 94 ALA A O 1
ATOM 770 N N . GLY A 1 95 ? 10.530 -2.756 2.851 1.00 84.50 95 GLY A N 1
ATOM 771 C CA . GLY A 1 95 ? 11.672 -3.430 2.233 1.00 84.50 95 GLY A CA 1
ATOM 772 C C . GLY A 1 95 ? 11.261 -4.638 1.388 1.00 84.50 95 GLY A C 1
ATOM 773 O O . GLY A 1 95 ? 11.701 -4.766 0.248 1.00 84.50 95 GLY A O 1
ATOM 774 N N . ILE A 1 96 ? 10.376 -5.494 1.912 1.00 86.75 96 ILE A N 1
ATOM 775 C CA . ILE A 1 96 ? 9.825 -6.648 1.184 1.00 86.75 96 ILE A CA 1
ATOM 776 C C . ILE A 1 96 ? 9.013 -6.172 -0.021 1.00 86.75 96 ILE A C 1
ATOM 778 O O . ILE A 1 96 ? 9.188 -6.702 -1.117 1.00 86.75 96 ILE A O 1
ATOM 782 N N . HI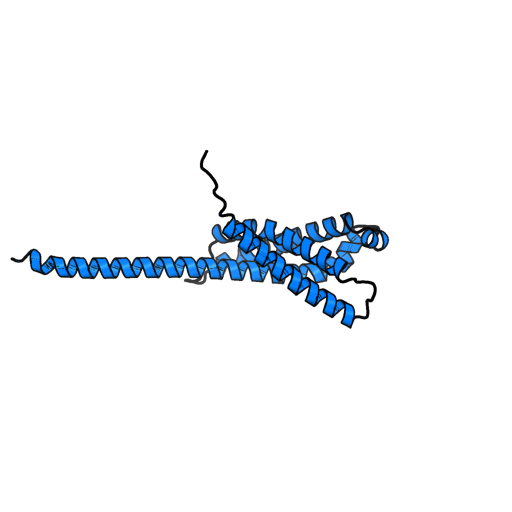S A 1 97 ? 8.152 -5.169 0.163 1.00 88.00 97 HIS A N 1
ATOM 783 C CA . HIS A 1 97 ? 7.358 -4.590 -0.915 1.00 88.00 97 HIS A CA 1
ATOM 784 C C . HIS A 1 97 ? 8.259 -4.091 -2.045 1.00 88.00 97 HIS A C 1
ATOM 786 O O . HIS A 1 97 ? 8.125 -4.537 -3.183 1.00 88.00 97 HIS A O 1
ATOM 792 N N . GLN A 1 98 ? 9.219 -3.231 -1.708 1.00 83.88 98 GLN A N 1
ATOM 793 C CA . GLN A 1 98 ? 10.137 -2.618 -2.655 1.00 83.88 98 GLN A CA 1
ATOM 794 C C . GLN A 1 98 ? 10.981 -3.670 -3.384 1.00 83.88 98 GLN A C 1
ATOM 796 O O . GLN A 1 98 ? 11.177 -3.584 -4.598 1.00 83.88 98 GLN A O 1
ATOM 801 N N . ALA A 1 99 ? 11.429 -4.708 -2.671 1.00 86.06 99 ALA A N 1
ATOM 802 C CA . ALA A 1 99 ? 12.174 -5.802 -3.274 1.00 86.06 99 ALA A CA 1
ATOM 803 C C . ALA A 1 99 ? 11.329 -6.588 -4.294 1.00 86.06 99 ALA A C 1
ATOM 805 O O . ALA A 1 99 ? 11.748 -6.820 -5.434 1.00 86.06 99 ALA A O 1
ATOM 806 N N . ILE A 1 100 ? 10.104 -6.969 -3.925 1.00 87.00 100 ILE A N 1
ATOM 807 C CA . ILE A 1 100 ? 9.206 -7.684 -4.841 1.00 87.00 100 ILE A CA 1
ATOM 808 C C . ILE A 1 100 ? 8.851 -6.782 -6.026 1.00 87.00 100 ILE A C 1
ATOM 810 O O . ILE A 1 100 ? 8.920 -7.231 -7.169 1.00 87.00 100 ILE A O 1
ATOM 814 N N . HIS A 1 101 ? 8.542 -5.510 -5.778 1.00 85.12 101 HIS A N 1
ATOM 815 C CA . HIS A 1 101 ? 8.163 -4.548 -6.806 1.00 85.12 101 HIS A CA 1
ATOM 816 C C . HIS A 1 101 ? 9.263 -4.378 -7.863 1.00 85.12 101 HIS A C 1
ATOM 818 O O . HIS A 1 101 ? 9.003 -4.591 -9.048 1.00 85.12 101 HIS A O 1
ATOM 824 N N . LEU A 1 102 ? 10.504 -4.095 -7.448 1.00 83.56 102 LEU A N 1
ATOM 825 C CA . LEU A 1 102 ? 11.652 -3.960 -8.355 1.00 83.56 102 LEU A CA 1
ATOM 826 C C . LEU A 1 102 ? 11.920 -5.247 -9.142 1.00 83.56 102 LEU A C 1
ATOM 828 O O . LEU A 1 102 ? 12.165 -5.201 -10.348 1.00 83.56 102 LEU A O 1
ATOM 832 N N . THR A 1 103 ? 11.827 -6.401 -8.481 1.00 85.81 103 THR A N 1
ATOM 833 C CA . THR A 1 103 ? 12.057 -7.707 -9.116 1.00 85.81 103 THR A CA 1
ATOM 834 C C . THR A 1 103 ? 10.997 -8.014 -10.173 1.00 85.81 103 THR A C 1
ATOM 836 O O . THR A 1 103 ? 11.328 -8.427 -11.289 1.00 85.81 103 THR A O 1
ATOM 839 N N . VAL A 1 104 ? 9.720 -7.778 -9.857 1.00 85.69 104 VAL A N 1
ATOM 840 C CA . VAL A 1 104 ? 8.606 -7.942 -10.800 1.00 85.69 104 VAL A CA 1
ATOM 841 C C . VAL A 1 104 ? 8.765 -6.968 -11.960 1.00 85.69 104 VAL A C 1
ATOM 843 O O . VAL A 1 104 ? 8.675 -7.378 -13.116 1.00 85.69 104 VAL A O 1
ATOM 846 N N . LEU A 1 105 ? 9.076 -5.704 -11.675 1.00 81.56 105 LEU A N 1
ATOM 847 C CA . LEU A 1 105 ? 9.209 -4.668 -12.687 1.00 81.56 105 LEU A CA 1
ATOM 848 C C . LEU A 1 105 ? 10.337 -4.962 -13.684 1.00 81.56 105 LEU A C 1
ATOM 850 O O . LEU A 1 105 ? 10.129 -4.879 -14.899 1.00 81.56 105 LEU A O 1
ATOM 854 N N . TRP A 1 106 ? 11.508 -5.350 -13.178 1.00 83.75 106 TRP A N 1
ATOM 855 C CA . TRP A 1 106 ? 12.649 -5.776 -13.989 1.00 83.75 106 TRP A CA 1
ATOM 856 C C . TRP A 1 106 ? 12.333 -7.044 -14.802 1.00 83.75 106 TRP A C 1
ATOM 858 O O . TRP A 1 106 ? 12.805 -7.222 -15.931 1.00 83.75 106 TRP A O 1
ATOM 868 N N . SER A 1 107 ? 11.470 -7.915 -14.270 1.00 82.81 107 SER A N 1
ATOM 869 C CA . SER A 1 107 ? 11.030 -9.132 -14.956 1.00 82.81 107 SER A CA 1
ATOM 870 C C . SER A 1 107 ? 10.075 -8.846 -16.120 1.00 82.81 107 SER A C 1
ATOM 872 O O . SER A 1 107 ? 10.239 -9.433 -17.190 1.00 82.81 107 SER A O 1
ATOM 874 N N . ILE A 1 108 ? 9.119 -7.929 -15.946 1.00 80.31 108 ILE A N 1
ATOM 875 C CA . ILE A 1 108 ? 8.071 -7.634 -16.941 1.00 80.31 108 ILE A CA 1
ATOM 876 C C . ILE A 1 108 ? 8.444 -6.531 -17.939 1.00 80.31 108 ILE A C 1
ATOM 878 O O . ILE A 1 108 ? 7.751 -6.370 -18.943 1.00 80.31 108 ILE A O 1
ATOM 882 N N . THR A 1 109 ? 9.507 -5.759 -17.679 1.00 77.69 109 THR A N 1
ATOM 883 C CA . THR A 1 109 ? 9.878 -4.585 -18.487 1.00 77.69 109 THR A CA 1
ATOM 884 C C . THR A 1 109 ? 11.204 -4.815 -19.221 1.00 77.69 109 THR A C 1
ATOM 886 O O . THR A 1 109 ? 12.273 -4.560 -18.663 1.00 77.69 109 THR A O 1
ATOM 889 N N . PRO A 1 110 ? 11.181 -5.217 -20.508 1.00 76.75 110 PRO A N 1
ATOM 890 C CA . PRO A 1 110 ? 12.397 -5.502 -21.275 1.00 76.75 110 PRO A CA 1
ATOM 891 C C . PRO A 1 110 ? 13.331 -4.296 -21.407 1.00 76.75 110 PRO A C 1
ATOM 893 O O . PRO A 1 110 ? 14.546 -4.458 -21.464 1.00 76.75 110 PRO A O 1
ATOM 896 N N . ARG A 1 111 ? 12.772 -3.077 -21.445 1.00 73.94 111 ARG A N 1
ATOM 897 C CA . ARG A 1 111 ? 13.550 -1.829 -21.493 1.00 73.94 111 ARG A CA 1
ATOM 898 C C . ARG A 1 111 ? 14.421 -1.663 -20.250 1.00 73.94 111 ARG A C 1
ATOM 900 O O . ARG A 1 111 ? 15.603 -1.373 -20.377 1.00 73.94 111 ARG A O 1
ATOM 907 N N . LEU A 1 112 ? 13.852 -1.929 -19.075 1.00 73.12 112 LEU A N 1
ATOM 908 C CA . LEU A 1 112 ? 14.556 -1.813 -17.802 1.00 73.12 112 LEU A CA 1
ATOM 909 C C . LEU A 1 112 ? 15.692 -2.837 -17.705 1.00 73.12 112 LEU A C 1
ATOM 911 O O . LEU A 1 112 ? 16.776 -2.507 -17.244 1.00 73.12 112 LEU A O 1
ATOM 915 N N . ARG A 1 113 ? 15.474 -4.048 -18.234 1.00 77.06 113 ARG A N 1
ATOM 916 C CA . ARG A 1 113 ? 16.502 -5.094 -18.315 1.00 77.06 113 ARG A CA 1
ATOM 917 C C . ARG A 1 113 ? 17.653 -4.746 -19.265 1.00 77.06 113 ARG A C 1
ATOM 919 O O . ARG A 1 113 ? 18.783 -5.146 -19.018 1.00 77.06 113 ARG A O 1
ATOM 926 N N . ARG A 1 114 ? 17.385 -4.004 -20.348 1.00 78.56 114 ARG A N 1
ATOM 927 C CA . ARG A 1 114 ? 18.446 -3.494 -21.237 1.00 78.56 114 ARG A CA 1
ATOM 928 C C . ARG A 1 114 ? 19.248 -2.369 -20.592 1.00 78.56 114 ARG A C 1
ATOM 930 O O . ARG A 1 114 ? 20.450 -2.308 -20.798 1.00 78.56 114 ARG A O 1
ATOM 937 N N . GLN A 1 115 ? 18.583 -1.490 -19.844 1.00 77.19 115 GLN A N 1
ATOM 938 C CA . GLN A 1 115 ? 19.229 -0.364 -19.169 1.00 77.19 115 GLN A CA 1
ATOM 939 C C . GLN A 1 115 ? 20.033 -0.810 -17.938 1.00 77.19 115 GLN A C 1
ATOM 941 O O . GLN A 1 115 ? 21.104 -0.271 -17.680 1.00 77.19 115 GLN A O 1
ATOM 946 N N . PHE A 1 116 ? 19.541 -1.818 -17.213 1.00 79.62 116 PHE A N 1
ATOM 947 C CA . PHE A 1 116 ? 20.182 -2.406 -16.038 1.00 79.62 116 PHE A CA 1
ATOM 948 C C . PHE A 1 116 ? 20.330 -3.923 -16.235 1.00 79.62 116 PHE A C 1
ATOM 950 O O . PHE A 1 116 ? 19.402 -4.679 -15.912 1.00 79.62 116 PHE A O 1
ATOM 957 N N . PRO A 1 117 ? 21.480 -4.383 -16.768 1.00 75.94 117 PRO A N 1
ATOM 958 C CA . PRO A 1 117 ? 21.721 -5.797 -17.053 1.00 75.94 117 PRO A CA 1
ATOM 959 C C . PRO A 1 117 ? 21.666 -6.664 -15.794 1.00 75.94 117 PRO A C 1
ATOM 961 O O . PRO A 1 117 ? 21.183 -7.795 -15.844 1.00 75.94 117 PRO A O 1
ATOM 964 N N . ALA A 1 118 ? 22.120 -6.124 -14.660 1.00 82.69 118 ALA A N 1
ATOM 965 C CA . ALA A 1 118 ? 22.023 -6.776 -13.366 1.00 82.69 118 ALA A CA 1
ATOM 966 C C . ALA A 1 118 ? 20.906 -6.157 -12.518 1.00 82.69 118 ALA A C 1
ATOM 968 O O . ALA A 1 118 ? 20.757 -4.937 -12.419 1.00 82.69 118 ALA A O 1
ATOM 969 N N . LEU A 1 119 ? 20.150 -7.020 -11.834 1.00 78.94 119 LEU A N 1
ATOM 970 C CA . LEU A 1 119 ? 19.100 -6.600 -10.906 1.00 78.94 119 LEU A CA 1
ATOM 971 C C . LEU A 1 119 ? 19.662 -5.695 -9.797 1.00 78.94 119 LEU A C 1
ATOM 973 O O . LEU A 1 119 ? 19.014 -4.731 -9.401 1.00 78.94 119 LEU A O 1
ATOM 977 N N . ILE A 1 120 ? 20.889 -5.961 -9.336 1.00 81.50 120 ILE A N 1
ATOM 978 C CA . ILE A 1 120 ? 21.530 -5.196 -8.259 1.00 81.50 120 ILE A CA 1
ATOM 979 C C . ILE A 1 120 ? 21.752 -3.721 -8.621 1.00 81.50 120 ILE A C 1
ATOM 981 O O . ILE A 1 120 ? 21.620 -2.860 -7.753 1.00 81.50 120 ILE A O 1
ATOM 985 N N . ASP A 1 121 ? 22.017 -3.414 -9.893 1.00 82.44 121 ASP A N 1
ATOM 986 C CA . ASP A 1 121 ? 22.222 -2.039 -10.359 1.00 82.44 121 ASP A CA 1
ATOM 987 C C . ASP A 1 121 ? 20.900 -1.270 -10.374 1.00 82.44 121 ASP A C 1
ATOM 989 O O . ASP A 1 121 ? 20.834 -0.116 -9.949 1.00 82.44 121 ASP A O 1
ATOM 993 N N . CYS A 1 122 ? 19.817 -1.950 -10.766 1.00 78.88 122 CYS A N 1
ATOM 994 C CA . CYS A 1 122 ? 18.464 -1.409 -10.685 1.00 78.88 122 CYS A CA 1
ATOM 995 C C . CYS A 1 122 ? 18.067 -1.123 -9.227 1.00 78.88 122 CYS A C 1
ATOM 997 O O . CYS A 1 122 ? 17.538 -0.052 -8.928 1.00 78.88 122 CYS A O 1
ATOM 999 N N . TYR A 1 123 ? 18.397 -2.030 -8.301 1.00 81.44 123 TYR A N 1
ATOM 1000 C CA . TYR A 1 123 ? 18.212 -1.782 -6.872 1.00 81.44 123 TYR A CA 1
ATOM 1001 C C . TYR A 1 123 ? 19.031 -0.579 -6.405 1.00 81.44 123 TYR A C 1
ATOM 1003 O O . TYR A 1 123 ? 18.472 0.325 -5.801 1.00 81.44 123 TYR A O 1
ATOM 1011 N N . ARG A 1 124 ? 20.327 -0.488 -6.708 1.00 80.88 124 ARG A N 1
ATOM 1012 C CA . ARG A 1 124 ? 21.143 0.658 -6.264 1.00 80.88 124 ARG A CA 1
ATOM 1013 C C . ARG A 1 124 ? 20.605 2.004 -6.754 1.00 80.88 124 ARG A C 1
ATOM 1015 O O . ARG A 1 124 ? 20.646 2.967 -5.995 1.00 80.88 124 ARG A O 1
ATOM 1022 N N . ALA A 1 125 ? 20.076 2.057 -7.975 1.00 76.81 125 ALA A N 1
ATOM 1023 C CA . ALA A 1 125 ? 19.533 3.282 -8.555 1.00 76.81 125 ALA A CA 1
ATOM 1024 C C . ALA A 1 125 ? 18.162 3.679 -7.973 1.00 76.81 125 ALA A C 1
ATOM 1026 O O . ALA A 1 125 ? 17.935 4.851 -7.681 1.00 76.81 125 ALA A O 1
ATOM 1027 N N . TYR A 1 126 ? 17.248 2.720 -7.788 1.00 74.94 126 TYR A N 1
ATOM 1028 C CA . TYR A 1 126 ? 15.841 3.015 -7.470 1.00 74.94 126 TYR A CA 1
ATOM 1029 C C . TYR A 1 126 ? 15.420 2.669 -6.042 1.00 74.94 126 TYR A C 1
ATOM 1031 O O . TYR A 1 126 ? 14.360 3.116 -5.592 1.00 74.94 126 TYR A O 1
ATOM 1039 N N . PHE A 1 127 ? 16.227 1.896 -5.311 1.00 79.25 127 PHE A N 1
ATOM 1040 C CA . PHE A 1 127 ? 15.865 1.433 -3.977 1.00 79.25 127 PHE A CA 1
ATOM 1041 C C . PHE A 1 127 ? 15.658 2.604 -3.025 1.00 79.25 127 PHE A C 1
ATOM 1043 O O . PHE A 1 127 ? 14.621 2.636 -2.383 1.00 79.25 127 PHE A O 1
ATOM 1050 N N . GLY A 1 128 ? 16.565 3.588 -2.981 1.00 76.62 128 GLY A N 1
ATOM 1051 C CA . GLY A 1 128 ? 16.470 4.714 -2.043 1.00 76.62 128 GLY A CA 1
ATOM 1052 C C . GLY A 1 128 ? 15.185 5.532 -2.200 1.00 76.62 128 GLY A C 1
ATOM 1053 O O . GLY A 1 128 ? 14.438 5.702 -1.238 1.00 76.62 128 GLY A O 1
ATOM 1054 N N . PHE A 1 129 ? 14.892 5.983 -3.424 1.00 73.44 129 PHE A N 1
ATOM 1055 C CA . PHE A 1 129 ? 13.694 6.779 -3.696 1.00 73.44 129 PHE A CA 1
ATOM 1056 C C . PHE A 1 129 ? 12.409 5.968 -3.491 1.00 73.44 129 PHE A C 1
ATOM 1058 O O . PHE A 1 129 ? 11.503 6.415 -2.789 1.00 73.44 129 PHE A O 1
ATOM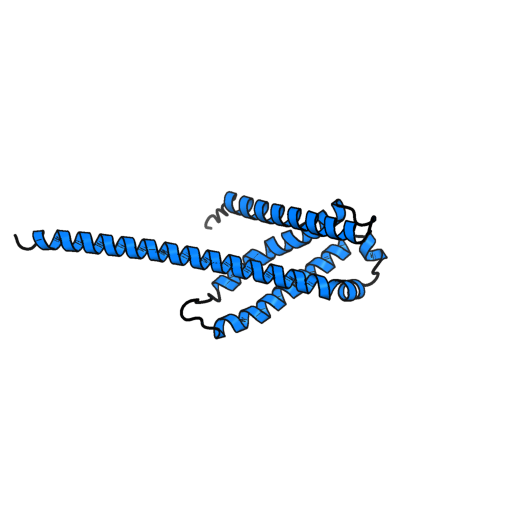 1065 N N . GLY A 1 130 ? 12.330 4.753 -4.045 1.00 76.69 130 GLY A N 1
ATOM 1066 C CA . GLY A 1 130 ? 11.113 3.953 -3.909 1.00 76.69 130 GLY A CA 1
ATOM 1067 C C . GLY A 1 130 ? 10.900 3.414 -2.490 1.00 76.69 130 GLY A C 1
ATOM 1068 O O . GLY A 1 130 ? 9.761 3.351 -2.047 1.00 76.69 130 GLY A O 1
ATOM 1069 N N . PHE A 1 131 ? 11.964 3.139 -1.727 1.00 80.06 131 PHE A N 1
ATOM 1070 C CA . PHE A 1 131 ? 11.861 2.726 -0.323 1.00 80.06 131 PHE A CA 1
ATOM 1071 C C . PHE A 1 131 ? 11.280 3.844 0.546 1.00 80.06 131 PHE A C 1
ATOM 1073 O O . PHE A 1 131 ? 10.433 3.579 1.395 1.00 80.06 131 PHE A O 1
ATOM 1080 N N . TYR A 1 132 ? 11.686 5.096 0.315 1.00 80.25 132 TYR A N 1
ATOM 1081 C CA . TYR A 1 132 ? 11.112 6.250 1.008 1.00 80.25 132 TYR A CA 1
ATOM 1082 C C . TYR A 1 132 ? 9.609 6.399 0.724 1.00 80.25 132 TYR A C 1
ATOM 1084 O O . TYR A 1 132 ? 8.815 6.559 1.653 1.00 80.25 132 TYR A O 1
ATOM 1092 N N . ILE A 1 133 ? 9.208 6.285 -0.547 1.00 78.25 133 ILE A N 1
ATOM 1093 C CA . ILE A 1 133 ? 7.795 6.330 -0.945 1.00 78.25 133 ILE A CA 1
ATOM 1094 C C . ILE A 1 133 ? 7.014 5.167 -0.321 1.00 78.25 133 ILE A C 1
ATOM 1096 O O . ILE A 1 133 ? 5.946 5.386 0.253 1.00 78.25 133 ILE A O 1
ATOM 1100 N N . ASP A 1 134 ? 7.558 3.950 -0.357 1.00 81.75 134 ASP A N 1
ATOM 1101 C CA . ASP A 1 134 ? 6.926 2.782 0.258 1.00 81.75 134 ASP A CA 1
ATOM 1102 C C . ASP A 1 134 ? 6.794 2.916 1.773 1.00 81.75 134 ASP A C 1
ATOM 1104 O O . ASP A 1 134 ? 5.786 2.492 2.336 1.00 81.75 134 ASP A O 1
ATOM 1108 N N . LEU A 1 135 ? 7.751 3.559 2.442 1.00 82.06 135 LEU A N 1
ATOM 1109 C CA . LEU A 1 135 ? 7.667 3.834 3.873 1.00 82.06 135 LEU A CA 1
ATOM 1110 C C . LEU A 1 135 ? 6.531 4.818 4.197 1.00 82.06 135 LEU A C 1
ATOM 1112 O O . LEU A 1 135 ? 5.797 4.613 5.170 1.00 82.06 135 LEU A O 1
ATOM 1116 N N . ILE A 1 136 ? 6.342 5.857 3.374 1.00 80.75 136 ILE A N 1
ATOM 1117 C CA . ILE A 1 136 ? 5.214 6.794 3.509 1.00 80.75 136 ILE A CA 1
ATOM 1118 C C . ILE A 1 136 ? 3.889 6.060 3.305 1.00 80.75 136 ILE A C 1
ATOM 1120 O O . ILE A 1 136 ? 2.977 6.196 4.124 1.00 80.75 136 ILE A O 1
ATOM 1124 N N . ILE A 1 137 ? 3.781 5.258 2.244 1.00 79.12 137 ILE A N 1
ATOM 1125 C CA . ILE A 1 137 ? 2.562 4.500 1.938 1.00 79.12 137 ILE A CA 1
ATOM 1126 C C . ILE A 1 137 ? 2.252 3.517 3.073 1.00 79.12 137 ILE A C 1
ATOM 1128 O O . ILE A 1 137 ? 1.126 3.492 3.572 1.00 79.12 137 ILE A O 1
ATOM 1132 N N . ALA A 1 138 ? 3.250 2.768 3.547 1.00 79.00 138 ALA A N 1
ATOM 1133 C CA . ALA A 1 138 ? 3.107 1.854 4.676 1.00 79.00 138 ALA A CA 1
ATOM 1134 C C . ALA A 1 138 ? 2.609 2.579 5.936 1.00 79.00 138 ALA A C 1
ATOM 1136 O O . ALA A 1 138 ? 1.699 2.097 6.616 1.00 79.00 138 ALA A O 1
ATOM 1137 N N . SER A 1 139 ? 3.161 3.764 6.218 1.00 76.31 139 SER A N 1
ATOM 1138 C CA . SER A 1 139 ? 2.747 4.608 7.346 1.00 76.31 139 SER A CA 1
ATOM 1139 C C . SER A 1 139 ? 1.287 5.038 7.217 1.00 76.31 139 SER A C 1
ATOM 1141 O O . SER A 1 139 ? 0.513 4.875 8.161 1.00 76.31 139 SER A O 1
ATOM 1143 N N . LEU A 1 140 ? 0.881 5.527 6.041 1.00 79.00 140 LEU A N 1
ATOM 1144 C CA . LEU A 1 140 ? -0.499 5.936 5.765 1.00 79.00 140 LEU A CA 1
ATOM 1145 C C . LEU A 1 140 ? -1.484 4.776 5.931 1.00 79.00 140 LEU A C 1
ATOM 1147 O O . LEU A 1 140 ? -2.541 4.956 6.536 1.00 79.00 140 LEU A O 1
ATOM 1151 N N . ILE A 1 141 ? -1.129 3.580 5.454 1.00 75.75 141 ILE A N 1
ATOM 1152 C CA . ILE A 1 141 ? -1.947 2.374 5.630 1.00 75.75 141 ILE A CA 1
ATOM 1153 C C . ILE A 1 141 ? -2.109 2.062 7.118 1.00 75.75 141 ILE A C 1
ATOM 1155 O O . ILE A 1 141 ? -3.231 1.850 7.576 1.00 75.75 141 ILE A O 1
ATOM 1159 N N . VAL A 1 142 ? -1.018 2.066 7.890 1.00 73.69 142 VAL A N 1
ATOM 1160 C CA . VAL A 1 142 ? -1.079 1.804 9.335 1.00 73.69 142 VAL A CA 1
ATOM 1161 C C . VAL A 1 142 ? -1.940 2.843 10.051 1.00 73.69 142 VAL A C 1
ATOM 1163 O O . VAL A 1 142 ? -2.775 2.456 10.871 1.00 73.69 142 VAL A O 1
ATOM 1166 N N . ILE A 1 143 ? -1.798 4.130 9.724 1.00 73.56 143 ILE A N 1
ATOM 1167 C CA . ILE A 1 143 ? -2.625 5.207 10.288 1.00 73.56 143 ILE A CA 1
ATOM 1168 C C . ILE A 1 143 ? -4.103 4.974 9.956 1.00 73.56 143 ILE A C 1
ATOM 1170 O O . ILE A 1 143 ? -4.943 5.005 10.854 1.00 73.56 143 ILE A O 1
ATOM 1174 N N . ALA A 1 144 ? -4.430 4.678 8.696 1.00 73.25 144 ALA A N 1
ATOM 1175 C CA . ALA A 1 144 ? -5.803 4.426 8.264 1.00 73.25 144 ALA A CA 1
ATOM 1176 C C . ALA A 1 144 ? -6.419 3.201 8.962 1.00 73.25 144 ALA A C 1
ATOM 1178 O O . ALA A 1 144 ? -7.570 3.246 9.403 1.00 73.25 144 ALA A O 1
ATOM 1179 N N . VAL A 1 145 ? -5.649 2.118 9.118 1.00 71.88 145 VAL A N 1
ATOM 1180 C CA . VAL A 1 145 ? -6.078 0.917 9.851 1.00 71.88 145 VAL A CA 1
ATOM 1181 C C . VAL A 1 145 ? -6.369 1.249 11.312 1.00 71.88 145 VAL A C 1
ATOM 1183 O O . VAL A 1 145 ? -7.409 0.843 11.832 1.00 71.88 145 VAL A O 1
ATOM 1186 N N . HIS A 1 146 ? -5.501 2.017 11.967 1.00 69.75 146 HIS A N 1
ATOM 1187 C CA . HIS A 1 146 ? -5.710 2.421 13.355 1.00 69.75 146 HIS A CA 1
ATOM 1188 C C . HIS A 1 146 ? -6.893 3.372 13.518 1.00 69.75 146 HIS A C 1
ATOM 1190 O O . HIS A 1 146 ? -7.675 3.193 14.448 1.00 69.75 146 HIS A O 1
ATOM 1196 N N . ALA A 1 147 ? -7.086 4.313 12.594 1.00 70.88 147 ALA A N 1
ATOM 1197 C CA . ALA A 1 147 ? -8.258 5.182 12.576 1.00 70.88 147 ALA A CA 1
ATOM 1198 C C . ALA A 1 147 ? -9.559 4.368 12.451 1.00 70.88 147 ALA A C 1
ATOM 1200 O O . ALA A 1 147 ? -10.520 4.614 13.180 1.00 70.88 147 ALA A O 1
ATOM 1201 N N . LEU A 1 148 ? -9.576 3.346 11.587 1.00 69.94 148 LEU A N 1
ATOM 1202 C CA . LEU A 1 148 ? -10.717 2.440 11.433 1.00 69.94 148 LEU A CA 1
ATOM 1203 C C . LEU A 1 148 ? -10.982 1.606 12.692 1.00 69.94 148 LEU A C 1
ATOM 1205 O O . LEU A 1 148 ? -12.135 1.488 13.106 1.00 69.94 148 LEU A O 1
ATOM 1209 N N . LEU A 1 149 ? -9.942 1.031 13.301 1.00 70.12 149 LEU A N 1
ATOM 1210 C CA . LEU A 1 149 ? -10.068 0.258 14.542 1.00 70.12 149 LEU A CA 1
ATOM 1211 C C . LEU A 1 149 ? -10.551 1.139 15.700 1.00 70.12 149 LEU A C 1
ATOM 1213 O O . LEU A 1 149 ? -11.443 0.740 16.447 1.00 70.12 149 LEU A O 1
ATOM 1217 N N . TYR A 1 150 ? -10.020 2.358 15.807 1.00 67.81 150 TYR A N 1
ATOM 1218 C CA . TYR A 1 150 ? -10.456 3.342 16.791 1.00 67.81 150 TYR A CA 1
ATOM 1219 C C . TYR A 1 150 ? -11.930 3.705 16.598 1.00 67.81 150 TYR A C 1
ATOM 1221 O O . TYR A 1 150 ? -12.704 3.663 17.551 1.00 67.81 150 TYR A O 1
ATOM 1229 N N . TYR A 1 151 ? -12.349 3.965 15.357 1.00 67.81 151 TYR A N 1
ATOM 1230 C CA . TYR A 1 151 ? -13.740 4.284 15.041 1.00 67.81 151 TYR A CA 1
ATOM 1231 C C . TYR A 1 151 ? -14.698 3.122 15.359 1.00 67.81 151 TYR A C 1
ATOM 1233 O O . TYR A 1 151 ? -15.790 3.340 15.885 1.00 67.81 151 TYR A O 1
ATOM 1241 N N . GLN A 1 152 ? -14.290 1.876 15.092 1.00 67.75 152 GLN A N 1
ATOM 1242 C CA . GLN A 1 152 ? -15.076 0.685 15.441 1.00 67.75 152 GLN A CA 1
ATOM 1243 C C . GLN A 1 152 ? -15.225 0.518 16.956 1.00 67.75 152 GLN A C 1
ATOM 1245 O O . GLN A 1 152 ? -16.337 0.290 17.435 1.00 67.75 152 GLN A O 1
ATOM 1250 N N . ASN A 1 153 ? -14.133 0.677 17.708 1.00 68.44 153 ASN A N 1
ATOM 1251 C CA . ASN A 1 153 ? -14.149 0.587 19.168 1.00 68.44 153 ASN A CA 1
ATOM 1252 C C . ASN A 1 153 ? -14.959 1.727 19.800 1.00 68.44 153 ASN A C 1
ATOM 1254 O O . ASN A 1 153 ? -15.682 1.502 20.772 1.00 68.44 153 ASN A O 1
ATOM 1258 N N . PHE A 1 154 ? -14.892 2.931 19.225 1.00 65.81 154 PHE A N 1
ATOM 1259 C CA . PHE A 1 154 ? -15.684 4.076 19.664 1.00 65.81 154 PHE A CA 1
ATOM 1260 C C . PHE A 1 154 ? -17.186 3.821 19.473 1.00 65.81 154 PHE A C 1
ATOM 1262 O O . PHE A 1 154 ? -17.948 3.930 20.431 1.00 65.81 154 PHE A O 1
ATOM 1269 N N . ARG A 1 155 ? -17.605 3.347 18.288 1.00 64.94 155 ARG A N 1
ATOM 1270 C CA . ARG A 1 155 ? -19.002 2.936 18.045 1.00 64.94 155 ARG A CA 1
ATOM 1271 C C . ARG A 1 155 ? -19.466 1.825 18.983 1.00 64.94 155 ARG A C 1
ATOM 1273 O O . ARG A 1 155 ? -20.594 1.863 19.464 1.00 64.94 155 ARG A O 1
ATOM 1280 N N . ALA A 1 156 ? -18.622 0.821 19.222 1.00 64.62 156 ALA A N 1
ATOM 1281 C CA . ALA A 1 156 ? -18.947 -0.269 20.140 1.00 64.62 156 ALA A CA 1
ATOM 1282 C C . ALA A 1 156 ? -19.153 0.251 21.574 1.00 64.62 156 ALA A C 1
ATOM 1284 O O . ALA A 1 156 ? -20.066 -0.193 22.269 1.00 64.62 156 ALA A O 1
ATOM 1285 N N . SER A 1 157 ? -18.353 1.240 21.979 1.00 61.22 157 SER A N 1
ATOM 1286 C CA . SER A 1 157 ? -18.457 1.895 23.285 1.00 61.22 157 SER A CA 1
ATOM 1287 C C . SER A 1 157 ? -19.723 2.751 23.410 1.00 61.22 157 SER A C 1
ATOM 1289 O O . SER A 1 157 ? -20.393 2.681 24.438 1.00 61.22 157 SER A O 1
ATOM 1291 N N . GLU A 1 158 ? -20.106 3.503 22.371 1.00 66.50 158 GLU A N 1
ATOM 1292 C CA . GLU A 1 158 ? -21.363 4.272 22.358 1.00 66.50 158 GLU A CA 1
ATOM 1293 C C . GLU A 1 158 ? -22.597 3.368 22.456 1.00 66.50 158 GLU A C 1
ATOM 1295 O O . GLU A 1 158 ? -23.514 3.643 23.233 1.00 66.50 158 GLU A O 1
ATOM 1300 N N . LEU A 1 159 ? -22.607 2.255 21.714 1.00 62.28 159 LEU A N 1
ATOM 1301 C CA . LEU A 1 159 ? -23.694 1.274 21.765 1.00 62.28 159 LEU A CA 1
ATOM 1302 C C . LEU A 1 159 ? -23.801 0.625 23.151 1.00 62.28 159 LEU A C 1
ATOM 1304 O O . LEU A 1 159 ? -24.903 0.493 23.688 1.00 62.28 159 LEU A O 1
ATOM 1308 N N . ALA A 1 160 ? -22.665 0.280 23.765 1.00 65.25 160 ALA A N 1
ATOM 1309 C CA . ALA A 1 160 ? -22.636 -0.261 25.120 1.00 65.25 160 ALA A CA 1
ATOM 1310 C C . ALA A 1 160 ? -23.161 0.758 26.147 1.00 65.25 160 ALA A C 1
ATOM 1312 O O . ALA A 1 160 ? -24.018 0.414 26.962 1.00 65.25 160 ALA A O 1
ATOM 1313 N N . GLN A 1 161 ? -22.738 2.024 26.072 1.00 64.94 161 GLN A N 1
ATOM 1314 C CA . GLN A 1 161 ? -23.218 3.076 26.976 1.00 64.94 161 GLN A CA 1
ATOM 1315 C C . GLN A 1 161 ? -24.708 3.389 26.797 1.00 64.94 161 GLN A C 1
ATOM 1317 O O . GLN A 1 161 ? -25.409 3.603 27.787 1.00 64.94 161 GLN A O 1
ATOM 1322 N N . SER A 1 162 ? -25.208 3.384 25.559 1.00 61.53 162 SER A N 1
ATOM 1323 C CA . SER A 1 162 ? -26.637 3.545 25.277 1.00 61.53 162 SER A CA 1
ATOM 1324 C C . SER A 1 162 ? -27.453 2.400 25.887 1.00 61.53 162 SER A C 1
ATOM 1326 O O . SER A 1 162 ? -28.452 2.649 26.564 1.00 61.53 162 SER A O 1
ATOM 1328 N N . SER A 1 163 ? -26.975 1.156 25.755 1.00 67.50 163 SER A N 1
ATOM 1329 C CA . SER A 1 163 ? -27.632 -0.010 26.358 1.00 67.50 163 SER A CA 1
ATOM 1330 C C . SER A 1 163 ? -27.630 0.025 27.893 1.00 67.50 163 SER A C 1
ATOM 1332 O O . SER A 1 163 ? -28.649 -0.280 28.507 1.00 67.50 163 SER A O 1
ATOM 1334 N N . LEU A 1 164 ? -26.538 0.476 28.519 1.00 68.19 164 LEU A N 1
ATOM 1335 C CA . LEU A 1 164 ? -26.436 0.650 29.973 1.00 68.19 164 LEU A CA 1
ATOM 1336 C C . LEU A 1 164 ? -27.370 1.751 30.492 1.00 68.19 164 LEU A C 1
ATOM 1338 O O . LEU A 1 164 ? -28.037 1.557 31.507 1.00 68.19 164 LEU A O 1
ATOM 1342 N N . LYS A 1 165 ? -27.478 2.881 29.781 1.00 69.75 165 LYS A N 1
ATOM 1343 C CA . LYS A 1 165 ? -28.450 3.937 30.113 1.00 69.75 165 LYS A CA 1
ATOM 1344 C C . LYS A 1 165 ? -29.893 3.449 29.980 1.00 69.75 165 LYS A C 1
ATOM 1346 O O . LYS A 1 165 ? -30.706 3.747 30.850 1.00 69.75 165 LYS A O 1
ATOM 1351 N N . ALA A 1 166 ? -30.203 2.676 28.939 1.00 73.56 166 ALA A N 1
ATOM 1352 C CA . ALA A 1 166 ? -31.528 2.086 28.758 1.00 73.56 166 ALA A CA 1
ATOM 1353 C C . ALA A 1 166 ? -31.867 1.088 29.879 1.00 73.56 166 ALA A C 1
ATOM 1355 O O . ALA A 1 166 ? -32.961 1.142 30.438 1.00 73.56 166 ALA A O 1
ATOM 1356 N N . GLN A 1 167 ? -30.914 0.234 30.268 1.00 75.38 167 GLN A N 1
ATOM 1357 C CA . GLN A 1 167 ? -31.086 -0.706 31.381 1.00 75.38 167 GLN A CA 1
ATOM 1358 C C . GLN A 1 167 ? -31.275 0.012 32.723 1.00 75.38 167 GLN A C 1
ATOM 1360 O O . GLN A 1 167 ? -32.130 -0.393 33.507 1.00 75.38 167 GLN A O 1
ATOM 1365 N N . LEU A 1 168 ? -30.541 1.100 32.976 1.00 78.50 168 LEU A N 1
ATOM 1366 C CA . LEU A 1 168 ? -30.726 1.923 34.175 1.00 78.50 168 LEU A CA 1
ATOM 1367 C C . LEU A 1 168 ? -32.101 2.597 34.203 1.00 78.50 168 LEU A C 1
ATOM 1369 O O . LEU A 1 168 ? -32.770 2.547 35.232 1.00 78.50 168 LEU A O 1
ATOM 1373 N N . ALA A 1 169 ? -32.557 3.163 33.082 1.00 74.19 169 ALA A N 1
ATOM 1374 C CA . ALA A 1 169 ? -33.899 3.739 32.984 1.00 74.19 169 ALA A CA 1
ATOM 1375 C C . ALA A 1 169 ? -34.988 2.679 33.236 1.00 74.19 169 ALA A C 1
ATOM 1377 O O . ALA A 1 169 ? -35.957 2.926 33.951 1.00 74.19 169 ALA A O 1
ATOM 1378 N N . GLN A 1 170 ? -34.806 1.465 32.715 1.00 75.50 170 GLN A N 1
ATOM 1379 C CA . GLN A 1 170 ? -35.754 0.367 32.898 1.00 75.50 170 GLN A CA 1
ATOM 1380 C C . GLN A 1 170 ? -35.736 -0.210 34.323 1.00 75.50 170 GLN A C 1
ATOM 1382 O O . GLN A 1 170 ? -36.784 -0.587 34.848 1.00 75.50 170 GLN A O 1
ATOM 1387 N N . ALA A 1 171 ? -34.572 -0.235 34.978 1.00 73.94 171 ALA A N 1
ATOM 1388 C CA . ALA A 1 171 ? -34.451 -0.585 36.390 1.00 73.94 171 ALA A CA 1
ATOM 1389 C C . ALA A 1 171 ? -35.125 0.467 37.286 1.00 73.94 171 ALA A C 1
ATOM 1391 O O . ALA A 1 171 ? -35.883 0.102 38.180 1.00 73.94 171 ALA A O 1
ATOM 1392 N N . GLN A 1 172 ? -34.933 1.759 37.000 1.00 71.94 172 GLN A N 1
ATOM 1393 C CA . GLN A 1 172 ? -35.586 2.854 37.727 1.00 71.94 172 GLN A CA 1
ATOM 1394 C C . GLN A 1 172 ? -37.113 2.826 37.594 1.00 71.94 172 GLN A C 1
ATOM 1396 O O . GLN A 1 172 ? -37.804 3.093 38.571 1.00 71.94 172 GLN A O 1
ATOM 1401 N N . LEU A 1 173 ? -37.649 2.436 36.434 1.00 73.81 173 LEU A N 1
ATOM 1402 C CA . LEU A 1 173 ? -39.094 2.270 36.231 1.00 73.81 173 LEU A CA 1
ATOM 1403 C C . LEU A 1 173 ? -39.679 1.023 36.920 1.00 73.81 173 LEU A C 1
ATOM 1405 O O . LEU A 1 173 ? -40.880 0.982 37.171 1.00 73.81 173 LEU A O 1
ATOM 1409 N N . ARG A 1 174 ? -38.858 0.018 37.257 1.00 64.56 174 ARG A N 1
ATOM 1410 C CA . ARG A 1 174 ? -39.287 -1.181 38.007 1.00 64.56 174 ARG A CA 1
ATOM 1411 C C . ARG A 1 174 ? -39.327 -0.982 39.522 1.00 64.56 174 ARG A C 1
ATOM 1413 O O . ARG A 1 174 ? -40.105 -1.659 40.189 1.00 64.56 174 ARG A O 1
ATOM 1420 N N . ILE A 1 175 ? -38.538 -0.058 40.067 1.00 63.03 175 ILE A N 1
ATOM 1421 C CA . ILE A 1 175 ? -38.506 0.234 41.511 1.00 63.03 175 ILE A CA 1
ATOM 1422 C C . ILE A 1 175 ? -39.887 0.663 42.065 1.00 63.03 175 ILE A C 1
ATOM 1424 O O . ILE A 1 175 ? -40.278 0.124 43.099 1.00 63.03 175 ILE A O 1
ATOM 1428 N N . PRO A 1 176 ? -40.681 1.529 41.395 1.00 58.59 176 PRO A N 1
ATOM 1429 C CA . PRO A 1 176 ? -42.024 1.878 41.863 1.00 58.59 176 PRO A CA 1
ATOM 1430 C C . PRO A 1 176 ? -43.010 0.700 41.885 1.00 58.59 176 PRO A C 1
ATOM 1432 O O . PRO A 1 176 ? -43.949 0.725 42.667 1.00 58.59 176 PRO A O 1
ATOM 1435 N N . SER A 1 177 ? -42.807 -0.332 41.055 1.00 56.28 177 SER A N 1
ATOM 1436 C CA . SER A 1 177 ? -43.720 -1.489 40.951 1.00 56.28 177 SER A CA 1
ATOM 1437 C C . SER A 1 177 ? -43.486 -2.593 41.989 1.00 56.28 177 SER A C 1
ATOM 1439 O O . SER A 1 177 ? -44.250 -3.548 42.038 1.00 56.28 177 SER A O 1
ATOM 1441 N N . LEU A 1 178 ? -42.420 -2.492 42.792 1.00 55.09 178 LEU A N 1
ATOM 1442 C CA . LEU A 1 178 ? -42.089 -3.450 43.859 1.00 55.09 178 LEU A CA 1
ATOM 1443 C C . LEU A 1 178 ? -42.454 -2.934 45.264 1.00 55.09 178 LEU A C 1
ATOM 1445 O O . LEU A 1 178 ? -42.237 -3.643 46.242 1.00 55.09 178 LEU A O 1
ATOM 1449 N N . LEU A 1 179 ? -42.979 -1.708 45.369 1.00 55.88 179 LEU A N 1
ATOM 1450 C CA . LEU A 1 179 ? -43.360 -1.050 46.628 1.00 55.88 179 LEU A CA 1
ATOM 1451 C C . LEU A 1 179 ? -44.883 -0.844 46.776 1.00 55.88 179 LEU A C 1
ATOM 1453 O O . LEU A 1 179 ? -45.312 -0.176 47.716 1.00 55.88 179 LEU A O 1
ATOM 1457 N N . SER A 1 180 ? -45.683 -1.412 45.870 1.00 50.66 180 SER A N 1
ATOM 1458 C CA . SER A 1 180 ? -47.155 -1.437 45.891 1.00 50.66 180 SER A CA 1
ATOM 1459 C C . SER A 1 180 ? -47.661 -2.864 46.023 1.00 50.66 180 SER A C 1
ATOM 1461 O O . SER A 1 180 ? -48.589 -3.090 46.825 1.00 50.66 180 SER A O 1
#